Protein AF-A0A1L7XJK0-F1 (afdb_monomer)

Solvent-accessible surface area (backbone atoms only — not comparable to full-atom values): 15964 Å² total; per-residue (Å²): 82,38,33,42,37,31,24,36,32,57,78,53,50,78,75,43,79,46,74,34,79,56,50,37,69,77,65,75,44,83,60,84,67,71,53,70,65,62,56,51,51,53,52,53,52,50,40,50,75,72,65,55,87,82,74,80,93,69,49,68,55,41,71,40,54,92,62,39,28,38,33,30,76,87,72,53,70,51,75,48,90,61,45,79,43,65,65,27,86,72,29,43,71,49,67,37,87,78,42,34,45,38,87,73,45,64,74,62,83,41,76,74,45,73,30,19,37,34,67,53,71,38,63,79,81,61,90,80,49,54,86,74,48,47,100,70,42,68,35,46,35,38,39,33,51,48,96,78,29,36,38,41,37,34,41,24,75,91,50,56,27,37,39,38,38,37,38,31,69,37,94,67,85,69,79,90,71,58,65,45,80,47,59,50,65,68,55,48,65,76,41,71,76,32,20,66,70,57,42,60,58,60,73,60,54,58,82,87,71,32,47,34,35,57,41,46,30,46,70,87,59,96,47,50,47,37,68,79,30,34,36,35,43,34,35,38,44,45,60,24,52,56,73,89,71,75,41,63,70,58,52,29,49,50,47,54,52,54,48,51,59,44,54,71,69,49,92,47,80,87,43,43,40,59,38,49,54,58,66,74,106

Radius of gyration: 21.64 Å; Cα contacts (8 Å, |Δi|>4): 469; chains: 1; bounding box: 55×33×61 Å

Secondary structure (DSSP, 8-state):
--EEEEEETTT--EEEEEE-TTHHHHHTS------HHHHHHHHHHHHHHTT----TT--EEEEETTTTEEEETTS-EEE-S-EEE--TTS-HHHHSTTTS-BTTB---EE--SSEEEEEEEE-SPPTTGGGT--SSGGGEEEEEEETTEEEEEEEEGGGTEEEEEEEEE-S--SSS-SEEEE-HHHHHHHHTTS-HHHHHHHTTS-SS-EEEEE--EEPPPS-SBPTTSSEEE-THHHH---GGGS-HHHHHHHHHHHHHHHHTT-SSGGGHHHHHHHHH-

Sequence (281 aa):
MKRVVFLKYDDGTILSDQQYNDAEERLGAPLWRLHRADLHDVLLAKARELGVEITMGAKVKSFDWQAPSASLEGGEAVRADVILAADGQLPVACASRDARKIGGTTLQWKLSIQNANSSFCVRERPKGLRRFSTSRPKRVACGEVGEGCHVLLYPIRQGEYLNVVATQPANHTKGPKYVVSTDPKKFLDRYKNWDSTLVGVLERLPKDNLLEWKLCDLEPMETWLFPGRKIALLGDASHAMLPSAAQGASMGIEDCSAIAELLARAEHRDQIPQVLKAFRT

Nearest PDB structures (foldseek):
  7kpt-assembly1_A  TM=8.279E-01  e=4.276E-16  Penicillium citrinum
  7kpq-assembly1_A  TM=8.143E-01  e=4.832E-15  Penicillium citrinum
  6net-assembly2_A  TM=7.027E-01  e=5.147E-14  Talaromyces stipitatus ATCC 10500
  6net-assembly3_B  TM=6.357E-01  e=1.583E-13  Talaromyces stipitatus ATCC 10500
  6fox-assembly2_B  TM=7.418E-01  e=3.456E-10  Pseudomonas fluorescens

Foldseek 3Di:
DAWEFEAAWQARHTPDIDGDNCVCVVVVHDDDDADPVVVVVVVVVVCVVVVNDDDPPFAFQEADLVQGWTATPVRDIDGDLFAEFAPAQPGSCLVPPVSCCPVYHGWDWDLPDQKKKWKDKDQDQDPPCVVCVDPCNQDYWYWHDDDQKIWIWHAYPSRSIIIIIIMHRDPDPDDDDQKDFDQLVVVLVVSVSTHPNVSVVSNRDDHPGTMIGRFIWTDQDPAQAHPVRRYGYAQNRHTGHGCVVVCRVVRRVVLVVQLVVLVVPDPDSNCNSVSSVVSGD

InterPro domains:
  IPR002938 FAD-binding domain [PF01494] (37-268)
  IPR036188 FAD/NAD(P)-binding domain superfamily [G3DSA:3.50.50.60] (1-281)
  IPR036188 FAD/NAD(P)-binding domain superfamily [SSF51905] (10-279)
  IPR050493 FAD-dependent Monooxygenases in Biosynthesis and Metabolism [PTHR13789] (5-279)

Organism: NCBI:txid576137

pLDDT: mean 82.55, std 14.29, range [40.03, 98.25]

Structure (mmCIF, N/CA/C/O backbone):
data_AF-A0A1L7XJK0-F1
#
_entry.id   AF-A0A1L7XJK0-F1
#
loop_
_atom_site.group_PDB
_atom_site.id
_atom_site.type_symbol
_atom_site.label_atom_id
_atom_site.label_alt_id
_atom_site.label_comp_id
_atom_site.label_asym_id
_atom_site.label_entity_id
_atom_site.label_seq_id
_atom_site.pdbx_PDB_ins_code
_atom_site.Cartn_x
_atom_site.Cartn_y
_atom_site.Cartn_z
_atom_site.occupancy
_atom_site.B_iso_or_equiv
_atom_site.auth_seq_id
_atom_site.auth_comp_id
_atom_site.auth_asym_id
_atom_site.auth_atom_id
_atom_site.pdbx_PDB_model_num
ATOM 1 N N . MET A 1 1 ? -17.706 5.498 -1.500 1.00 60.06 1 MET A N 1
ATOM 2 C CA . MET A 1 1 ? -17.856 6.045 -0.130 1.00 60.06 1 MET A CA 1
ATOM 3 C C . MET A 1 1 ? -18.957 7.088 -0.174 1.00 60.06 1 MET A C 1
ATOM 5 O O . MET A 1 1 ? -18.907 7.899 -1.077 1.00 60.06 1 MET A O 1
ATOM 9 N N . LYS A 1 2 ? -19.974 7.032 0.697 1.00 73.31 2 LYS A N 1
ATOM 10 C CA . LYS A 1 2 ? -21.083 8.015 0.661 1.00 73.31 2 LYS A CA 1
ATOM 11 C C . LYS A 1 2 ? -21.147 8.905 1.898 1.00 73.31 2 LYS A C 1
ATOM 13 O O . LYS A 1 2 ? -21.813 9.929 1.861 1.00 73.31 2 LYS A O 1
ATOM 18 N N . ARG A 1 3 ? -20.459 8.534 2.982 1.00 82.88 3 ARG A N 1
ATOM 19 C CA . ARG A 1 3 ? -20.431 9.308 4.224 1.00 82.88 3 ARG A CA 1
ATOM 20 C C . ARG A 1 3 ? -19.181 8.991 5.045 1.00 82.88 3 ARG A C 1
ATOM 22 O O . ARG A 1 3 ? -18.790 7.825 5.112 1.00 82.88 3 ARG A O 1
ATOM 29 N N . VAL A 1 4 ? -18.589 9.992 5.679 1.00 84.94 4 VAL A N 1
ATOM 30 C CA . VAL A 1 4 ? -17.511 9.849 6.664 1.00 84.94 4 VAL A CA 1
ATOM 31 C C . VAL A 1 4 ? -17.918 10.617 7.912 1.00 84.94 4 VAL A C 1
ATOM 33 O O . VAL A 1 4 ? -18.246 11.796 7.823 1.00 84.94 4 VAL A O 1
ATOM 36 N N . VAL A 1 5 ? -17.921 9.947 9.060 1.00 86.12 5 VAL A N 1
ATOM 37 C CA . VAL A 1 5 ? -18.284 10.555 10.343 1.00 86.12 5 VAL A CA 1
ATOM 38 C C . VAL A 1 5 ? -17.048 10.591 11.228 1.00 86.12 5 VAL A C 1
ATOM 40 O O . VAL A 1 5 ? -16.461 9.549 11.511 1.00 86.12 5 VAL A O 1
ATOM 43 N N . PHE A 1 6 ? -16.661 11.776 11.676 1.00 88.56 6 PHE A N 1
ATOM 44 C CA . PHE A 1 6 ? -15.616 11.955 12.671 1.00 88.56 6 PHE A CA 1
ATOM 45 C C . PHE A 1 6 ? -16.248 12.066 14.048 1.00 88.56 6 PHE A C 1
ATOM 47 O O . PHE A 1 6 ? -17.211 12.809 14.245 1.00 88.56 6 PHE A O 1
ATOM 54 N N . LEU A 1 7 ? -15.712 11.305 14.989 1.00 88.38 7 LEU A N 1
ATOM 55 C CA . LEU A 1 7 ? -16.231 11.158 16.336 1.00 88.38 7 LEU A CA 1
ATOM 56 C C . LEU A 1 7 ? -15.117 11.519 17.326 1.00 88.38 7 LEU A C 1
ATOM 58 O O . LEU A 1 7 ? -13.938 11.244 17.090 1.00 88.38 7 LEU A O 1
ATOM 62 N N . LYS A 1 8 ? -15.491 12.162 18.427 1.00 89.75 8 LYS A N 1
ATOM 63 C CA . LYS A 1 8 ? -14.593 12.460 19.537 1.00 89.75 8 LYS A CA 1
ATOM 64 C C . LYS A 1 8 ? -14.268 11.162 20.271 1.00 89.75 8 LYS A C 1
ATOM 66 O O . LYS A 1 8 ? -15.152 10.343 20.475 1.00 89.75 8 LYS A O 1
ATOM 71 N N . TYR A 1 9 ? -13.009 10.965 20.636 1.00 88.44 9 TYR A N 1
ATOM 72 C CA . TYR A 1 9 ? -12.530 9.665 21.103 1.00 88.44 9 TYR A CA 1
ATOM 73 C C . TYR A 1 9 ? -13.090 9.188 22.453 1.00 88.44 9 TYR A C 1
ATOM 75 O O . TYR A 1 9 ? -13.129 7.988 22.687 1.00 88.44 9 TYR A O 1
ATOM 83 N N . ASP A 1 10 ? -13.461 10.090 23.361 1.00 89.00 10 ASP A N 1
ATOM 84 C CA . ASP A 1 10 ? -13.801 9.768 24.756 1.00 89.00 10 ASP A CA 1
ATOM 85 C C . ASP A 1 10 ? -15.291 9.454 24.954 1.00 89.00 10 ASP A C 1
ATOM 87 O O . ASP A 1 10 ? -15.646 8.524 25.674 1.00 89.00 10 ASP A O 1
ATOM 91 N N . ASP A 1 11 ? -16.168 10.206 24.292 1.00 86.38 11 ASP A N 1
ATOM 92 C CA . ASP A 1 11 ? -17.626 10.088 24.407 1.00 86.38 11 ASP A CA 1
ATOM 93 C C . ASP A 1 11 ? -18.312 9.744 23.073 1.00 86.38 11 ASP A C 1
ATOM 95 O O . ASP A 1 11 ? -19.513 9.456 23.022 1.00 86.38 11 ASP A O 1
ATOM 99 N N . GLY A 1 12 ? -17.558 9.753 21.970 1.00 82.75 12 GLY A N 1
ATOM 100 C CA . GLY A 1 12 ? -18.074 9.456 20.645 1.00 82.75 12 GLY A CA 1
ATOM 101 C C . GLY A 1 12 ? -19.052 10.504 20.102 1.00 82.75 12 GLY A C 1
ATOM 102 O O . GLY A 1 12 ? -19.872 10.199 19.229 1.00 82.75 12 GLY A O 1
ATOM 103 N N . THR A 1 13 ? -18.985 11.737 20.602 1.00 87.19 13 THR A N 1
ATOM 104 C CA . THR A 1 13 ? -19.705 12.890 20.052 1.00 87.19 13 THR A CA 1
ATOM 105 C C . THR A 1 13 ? -19.310 13.104 18.595 1.00 87.19 13 THR A C 1
ATOM 107 O O . THR A 1 13 ? -18.136 13.027 18.243 1.00 87.19 13 THR A O 1
ATOM 110 N N . ILE A 1 14 ? -20.279 13.394 17.724 1.00 87.81 14 ILE A N 1
ATOM 111 C CA . ILE A 1 14 ? -19.997 13.705 16.317 1.00 87.81 14 ILE A CA 1
ATOM 112 C C . ILE A 1 14 ? -19.276 15.052 16.240 1.00 87.81 14 ILE A C 1
ATOM 114 O O . ILE A 1 14 ? -19.844 16.086 16.574 1.00 87.81 14 ILE A O 1
ATOM 118 N N . LEU A 1 15 ? -18.032 15.024 15.765 1.00 88.75 15 LEU A N 1
ATOM 119 C CA . LEU A 1 15 ? -17.230 16.211 15.470 1.00 88.75 15 LEU A CA 1
ATOM 120 C C . LEU A 1 15 ? -17.495 16.723 14.053 1.00 88.75 15 LEU A C 1
ATOM 122 O O . LEU A 1 15 ? -17.504 17.925 13.807 1.00 88.75 15 LEU A O 1
ATOM 126 N N . SER A 1 16 ? -17.691 15.809 13.103 1.00 88.88 16 SER A N 1
ATOM 127 C CA . SER A 1 16 ? -17.978 16.145 11.709 1.00 88.88 16 SER A CA 1
ATOM 128 C C . SER A 1 16 ? -18.732 15.004 11.036 1.00 88.88 16 SER A C 1
ATOM 130 O O . SER A 1 16 ? -18.507 13.832 11.333 1.00 88.88 16 SER A O 1
ATOM 132 N N . ASP A 1 17 ? -19.624 15.344 10.115 1.00 87.94 17 ASP A N 1
ATOM 133 C CA . ASP A 1 17 ? -20.396 14.391 9.327 1.00 87.94 17 ASP A CA 1
ATOM 134 C C . ASP A 1 17 ? -20.411 14.842 7.868 1.00 87.94 17 ASP A C 1
ATOM 136 O O . ASP A 1 17 ? -21.104 15.785 7.490 1.00 87.94 17 ASP A O 1
ATOM 140 N N . GLN A 1 18 ? -19.588 14.189 7.056 1.00 86.81 18 GLN A N 1
ATOM 141 C CA . GLN A 1 18 ? -19.359 14.555 5.667 1.00 86.81 18 GLN A CA 1
ATOM 142 C C . GLN A 1 18 ? -20.055 13.561 4.753 1.00 86.81 18 GLN A C 1
ATOM 144 O O . GLN A 1 18 ? -19.875 12.352 4.895 1.00 86.81 18 GLN A O 1
ATOM 149 N N . GLN A 1 19 ? -20.815 14.059 3.781 1.00 84.00 19 GLN A N 1
ATOM 150 C CA . GLN A 1 19 ? -21.503 13.233 2.794 1.00 84.00 19 GLN A CA 1
ATOM 151 C C . GLN A 1 19 ? -20.866 13.396 1.414 1.00 84.00 19 GLN A C 1
ATOM 153 O O . GLN A 1 19 ? -20.544 14.498 0.991 1.00 84.00 19 GLN A O 1
ATOM 158 N N . TYR A 1 20 ? -20.721 12.275 0.715 1.00 82.31 20 TYR A N 1
ATOM 159 C CA . TYR A 1 20 ? -20.082 12.145 -0.598 1.00 82.31 20 TYR A CA 1
ATOM 160 C C . TYR A 1 20 ? -21.049 11.453 -1.569 1.00 82.31 20 TYR A C 1
ATOM 162 O O . TYR A 1 20 ? -20.714 10.461 -2.216 1.00 82.31 20 TYR A O 1
ATOM 170 N N . ASN A 1 21 ? -22.313 11.884 -1.561 1.00 80.44 21 ASN A N 1
ATOM 171 C CA . ASN A 1 21 ? -23.406 11.168 -2.227 1.00 80.44 21 ASN A CA 1
ATOM 172 C C . ASN A 1 21 ? -23.292 11.181 -3.758 1.00 80.44 21 ASN A C 1
ATOM 174 O O . ASN A 1 21 ? -23.699 10.204 -4.387 1.00 80.44 21 ASN A O 1
ATOM 178 N N . ASP A 1 22 ? -22.721 12.248 -4.307 1.00 84.94 22 ASP A N 1
ATOM 179 C CA . ASP A 1 22 ? -22.509 12.542 -5.727 1.00 84.94 22 ASP A CA 1
ATOM 180 C C . ASP A 1 22 ? -21.117 12.121 -6.229 1.00 84.94 22 ASP A C 1
ATOM 182 O O . ASP A 1 22 ? -20.845 12.174 -7.424 1.00 84.94 22 ASP A O 1
ATOM 186 N N . ALA A 1 23 ? -20.215 11.682 -5.343 1.00 83.81 23 ALA A N 1
ATOM 187 C CA . ALA A 1 23 ? -18.820 11.440 -5.706 1.00 83.81 23 ALA A CA 1
ATOM 188 C C . ALA A 1 23 ? -18.658 10.393 -6.820 1.00 83.81 23 ALA A C 1
ATOM 190 O O . ALA A 1 23 ? -17.852 10.588 -7.718 1.00 83.81 23 ALA A O 1
ATOM 191 N N . GLU A 1 24 ? -19.431 9.305 -6.789 1.00 86.88 24 GLU A N 1
ATOM 192 C CA . GLU A 1 24 ? -19.367 8.259 -7.826 1.00 86.88 24 GLU A CA 1
ATOM 193 C C . GLU A 1 24 ? -19.946 8.730 -9.167 1.00 86.88 24 GLU A C 1
ATOM 195 O O . GLU A 1 24 ? -19.461 8.319 -10.214 1.00 86.88 24 GLU A O 1
ATOM 200 N N . GLU A 1 25 ? -20.951 9.608 -9.140 1.00 88.75 25 GLU A N 1
ATOM 201 C CA . GLU A 1 25 ? -21.522 10.217 -10.346 1.00 88.75 25 GLU A CA 1
ATOM 202 C C . GLU A 1 25 ? -20.526 11.196 -10.970 1.00 88.75 25 GLU A C 1
ATOM 204 O O . GLU A 1 25 ? -20.197 11.079 -12.147 1.00 88.75 25 GLU A O 1
ATOM 209 N N . ARG A 1 26 ? -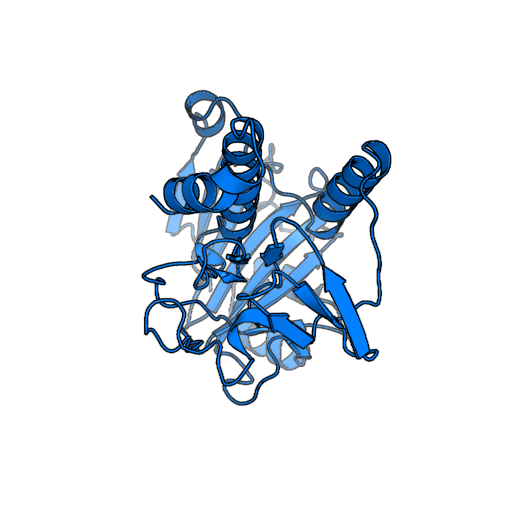19.959 12.092 -10.155 1.00 90.56 26 ARG A N 1
ATOM 210 C CA . ARG A 1 26 ? -18.952 13.067 -10.585 1.00 90.56 26 ARG A CA 1
ATOM 211 C C . ARG A 1 26 ? -17.679 12.411 -11.124 1.00 90.56 26 ARG A C 1
ATOM 213 O O . ARG A 1 26 ? -17.069 12.946 -12.041 1.00 90.56 26 ARG A O 1
ATOM 220 N N . LEU A 1 27 ? -17.266 11.285 -10.540 1.00 87.56 27 LEU A N 1
ATOM 221 C CA . LEU A 1 27 ? -16.079 10.536 -10.966 1.00 87.56 27 LEU A CA 1
ATOM 222 C C . LEU A 1 27 ? -16.375 9.522 -12.083 1.00 87.56 27 LEU A C 1
ATOM 224 O O . LEU A 1 27 ? -15.439 8.955 -12.636 1.00 87.56 27 LEU A O 1
ATOM 228 N N . GLY A 1 28 ? -17.648 9.245 -12.390 1.0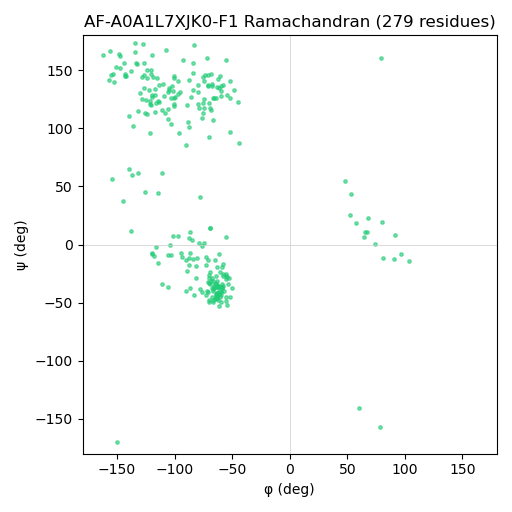0 90.88 28 GLY A N 1
ATOM 229 C CA . GLY A 1 28 ? -18.053 8.236 -13.377 1.00 90.88 28 GLY A CA 1
ATOM 230 C C . GLY A 1 28 ? -17.701 6.788 -13.004 1.00 90.88 28 GLY A C 1
ATOM 231 O O . GLY A 1 28 ? -17.813 5.894 -13.840 1.00 90.88 28 GLY A O 1
ATOM 232 N N . ALA A 1 29 ? -17.269 6.535 -11.765 1.00 88.44 29 ALA A N 1
ATOM 233 C CA . ALA A 1 29 ? -16.751 5.247 -11.316 1.00 88.44 29 ALA A CA 1
ATOM 234 C C . ALA A 1 29 ? -17.079 4.981 -9.834 1.00 88.44 29 ALA A C 1
ATOM 236 O O . ALA A 1 29 ? -17.222 5.915 -9.036 1.00 88.44 29 ALA A O 1
ATOM 237 N N . PRO A 1 30 ? -17.201 3.705 -9.423 1.00 86.44 30 PRO A N 1
ATOM 238 C CA . PRO A 1 30 ? -17.497 3.363 -8.041 1.00 86.44 30 PRO A CA 1
ATOM 239 C C . PRO A 1 30 ? -16.289 3.580 -7.121 1.00 86.44 30 PRO A C 1
ATOM 241 O O . PRO A 1 30 ? -15.148 3.295 -7.466 1.00 86.44 30 PRO A O 1
ATOM 244 N N . LEU A 1 31 ? -16.559 3.987 -5.880 1.00 83.69 31 LEU A N 1
ATOM 245 C CA . LEU A 1 31 ? -15.538 4.140 -4.845 1.00 83.69 31 LEU A CA 1
ATOM 246 C C . LEU A 1 31 ? -15.481 2.877 -3.980 1.00 83.69 31 LEU A C 1
ATOM 248 O O . LEU A 1 31 ? -16.267 2.719 -3.029 1.00 83.69 31 LEU A O 1
ATOM 252 N N . TRP A 1 32 ? -14.558 1.979 -4.316 1.00 85.44 32 TRP A N 1
ATOM 253 C CA . TRP A 1 32 ? -14.415 0.676 -3.674 1.00 85.44 32 TRP A CA 1
ATOM 254 C C . TRP A 1 32 ? -13.598 0.702 -2.381 1.00 85.44 32 TRP A C 1
ATOM 256 O O . TRP A 1 32 ? -12.663 1.471 -2.204 1.00 85.44 32 TRP A O 1
ATOM 266 N N . ARG A 1 33 ? -13.981 -0.188 -1.462 1.00 82.44 33 ARG A N 1
ATOM 267 C CA . ARG A 1 33 ? -13.206 -0.569 -0.276 1.00 82.44 33 ARG A CA 1
ATOM 268 C C . ARG A 1 33 ? -13.208 -2.083 -0.236 1.00 82.44 33 ARG A C 1
ATOM 270 O O . ARG A 1 33 ? -14.269 -2.697 -0.113 1.00 82.44 33 ARG A O 1
ATOM 277 N N . LEU A 1 34 ? -12.033 -2.659 -0.403 1.00 88.19 34 LEU A N 1
ATOM 278 C CA . LEU A 1 34 ? -11.842 -4.088 -0.574 1.00 88.19 34 LEU A CA 1
ATOM 279 C C . LEU A 1 34 ? -10.830 -4.568 0.453 1.00 88.19 34 LEU A C 1
ATOM 281 O O . LEU A 1 34 ? -10.006 -3.796 0.943 1.00 88.19 34 LEU A O 1
ATOM 285 N N . HIS A 1 35 ? -10.888 -5.855 0.770 1.00 91.25 35 HIS A N 1
ATOM 286 C CA . HIS A 1 35 ? -9.776 -6.473 1.464 1.00 91.25 35 HIS A CA 1
ATOM 287 C C . HIS A 1 35 ? -8.572 -6.513 0.510 1.00 91.25 35 HIS A C 1
ATOM 289 O O . HIS A 1 35 ? -8.727 -6.868 -0.659 1.00 91.25 35 HIS A O 1
ATOM 295 N N . ARG A 1 36 ? -7.372 -6.172 0.996 1.00 91.56 36 ARG A N 1
ATOM 296 C CA . ARG A 1 36 ? -6.159 -6.125 0.157 1.00 91.56 36 ARG A CA 1
ATOM 297 C C . ARG A 1 36 ? -5.878 -7.463 -0.532 1.00 91.56 36 ARG A C 1
ATOM 299 O O . ARG A 1 36 ? -5.495 -7.467 -1.695 1.00 91.56 36 ARG A O 1
ATOM 306 N N . ALA A 1 37 ? -6.083 -8.577 0.177 1.00 92.88 37 ALA A N 1
ATOM 307 C CA . ALA A 1 37 ? -5.902 -9.910 -0.400 1.00 92.88 37 ALA A CA 1
ATOM 308 C C . ALA A 1 37 ? -6.892 -10.171 -1.546 1.00 92.88 37 ALA A C 1
ATOM 310 O O . ALA A 1 37 ? -6.467 -10.595 -2.608 1.00 92.88 37 ALA A O 1
ATOM 311 N N . ASP A 1 38 ? -8.168 -9.800 -1.381 1.00 94.94 38 ASP A N 1
ATOM 312 C CA . ASP A 1 38 ? -9.194 -10.020 -2.408 1.00 94.94 38 ASP A CA 1
ATOM 313 C C . ASP A 1 38 ? -8.858 -9.237 -3.697 1.00 94.94 38 ASP A C 1
ATOM 315 O O . ASP A 1 38 ? -8.983 -9.769 -4.797 1.00 94.94 38 ASP A O 1
ATOM 319 N N . LEU A 1 39 ? -8.382 -7.987 -3.577 1.00 94.75 39 LEU A N 1
ATOM 320 C CA . LEU A 1 39 ? -7.922 -7.203 -4.733 1.00 94.75 39 LEU A CA 1
ATOM 321 C C . LEU A 1 39 ? -6.711 -7.858 -5.415 1.00 94.75 39 LEU A C 1
ATOM 323 O O . LEU A 1 39 ? -6.682 -7.982 -6.637 1.00 94.75 39 LEU A O 1
ATOM 327 N N . HIS A 1 40 ? -5.721 -8.281 -4.628 1.00 95.62 40 HIS A N 1
ATOM 328 C CA . HIS A 1 40 ? -4.517 -8.921 -5.151 1.00 95.62 40 HIS A CA 1
ATOM 329 C C . HIS A 1 40 ? -4.832 -10.245 -5.862 1.00 95.62 40 HIS A C 1
ATOM 331 O O . HIS A 1 40 ? -4.301 -10.496 -6.939 1.00 95.62 40 HIS A O 1
ATOM 337 N N . ASP A 1 41 ? -5.721 -11.066 -5.303 1.00 97.00 41 ASP A N 1
ATOM 338 C CA . ASP A 1 41 ? -6.124 -12.348 -5.884 1.00 97.00 41 ASP A CA 1
ATOM 339 C C . ASP A 1 41 ? -6.815 -12.161 -7.239 1.00 97.00 41 ASP A C 1
ATOM 341 O O . ASP A 1 41 ? -6.514 -12.886 -8.187 1.00 97.00 41 ASP A O 1
ATOM 345 N N . VAL A 1 42 ? -7.686 -11.153 -7.363 1.00 96.94 42 VAL A N 1
ATOM 346 C CA . VAL A 1 42 ? -8.349 -10.821 -8.634 1.00 96.94 42 VAL A CA 1
ATOM 347 C C . VAL A 1 42 ? -7.336 -10.370 -9.688 1.00 96.94 42 VAL A C 1
ATOM 349 O O . VAL A 1 42 ? -7.386 -10.844 -10.824 1.00 96.94 42 VAL A O 1
ATOM 352 N N . LEU A 1 43 ? -6.393 -9.495 -9.325 1.00 96.62 43 LEU A N 1
ATOM 353 C CA . LEU A 1 43 ? -5.344 -9.033 -10.241 1.00 96.62 43 LEU A CA 1
ATOM 354 C C . LEU A 1 43 ? -4.426 -10.184 -10.674 1.00 96.62 43 LEU A C 1
ATOM 356 O O . LEU A 1 43 ? -4.136 -10.328 -11.860 1.00 96.62 43 LEU A O 1
ATOM 360 N N . LEU A 1 44 ? -4.020 -11.039 -9.734 1.00 97.19 44 LEU A N 1
ATOM 361 C CA . LEU A 1 44 ? -3.185 -12.209 -10.000 1.00 97.19 44 LEU A CA 1
ATOM 362 C C . LEU A 1 44 ? -3.891 -13.214 -10.917 1.00 97.19 44 LEU A C 1
ATOM 364 O O . LEU A 1 44 ? -3.281 -13.738 -11.850 1.00 97.19 44 LEU A O 1
ATOM 368 N N . ALA A 1 45 ? -5.173 -13.483 -10.665 1.00 97.88 45 ALA A N 1
ATOM 369 C CA . ALA A 1 45 ? -5.977 -14.349 -11.517 1.00 97.88 45 ALA A CA 1
ATOM 370 C C . ALA A 1 45 ? -6.065 -13.788 -12.941 1.00 97.88 45 ALA A C 1
ATOM 372 O O . ALA A 1 45 ? -5.824 -14.526 -13.898 1.00 97.88 45 ALA A O 1
ATOM 373 N N . LYS A 1 46 ? -6.320 -12.480 -13.084 1.00 98.06 46 LYS A N 1
ATOM 374 C CA . LYS A 1 46 ? -6.408 -11.846 -14.402 1.00 98.06 46 LYS A CA 1
ATOM 375 C C . LYS A 1 46 ? -5.070 -11.839 -15.143 1.00 98.06 46 LYS A C 1
ATOM 377 O O . LYS A 1 46 ? -5.046 -12.108 -16.338 1.00 98.06 46 LYS A O 1
ATOM 382 N N . ALA A 1 47 ? -3.959 -11.590 -14.451 1.00 97.62 47 ALA A N 1
ATOM 383 C CA . ALA A 1 47 ? -2.625 -11.650 -15.047 1.00 97.62 47 ALA A CA 1
ATOM 384 C C . ALA A 1 47 ? -2.319 -13.047 -15.615 1.00 97.62 47 ALA A C 1
ATOM 386 O O . ALA A 1 47 ? -1.853 -13.167 -16.745 1.00 97.62 47 ALA A O 1
ATOM 387 N N . ARG A 1 48 ? -2.655 -14.111 -14.871 1.00 97.50 48 ARG A N 1
ATOM 388 C CA . ARG A 1 48 ? -2.504 -15.499 -15.339 1.00 97.50 48 ARG A CA 1
ATOM 389 C C . ARG A 1 48 ? -3.387 -15.813 -16.542 1.00 97.50 48 ARG A C 1
ATOM 391 O O . ARG A 1 48 ? -2.922 -16.451 -17.477 1.00 97.50 48 ARG A O 1
ATOM 398 N N . GLU A 1 49 ? -4.640 -15.360 -16.526 1.00 98.25 49 GLU A N 1
ATOM 399 C CA . GLU A 1 49 ? -5.570 -15.517 -17.654 1.00 98.25 49 GLU A CA 1
ATOM 400 C C . GLU A 1 49 ? -5.023 -14.870 -18.937 1.00 98.25 49 GLU A C 1
ATOM 402 O O . GLU A 1 49 ? -5.165 -15.429 -20.020 1.00 98.25 49 GLU A O 1
ATOM 407 N N . LEU A 1 50 ? -4.351 -13.722 -18.809 1.00 98.06 50 LEU A N 1
ATOM 408 C CA . LEU A 1 50 ? -3.706 -13.008 -19.914 1.00 98.06 50 LEU A CA 1
ATOM 409 C C . LEU A 1 50 ? -2.345 -13.599 -20.329 1.00 98.06 50 LEU A C 1
ATOM 411 O O . LEU A 1 50 ? -1.708 -13.065 -21.233 1.00 98.06 50 LEU A O 1
ATOM 415 N N . GLY A 1 51 ? -1.889 -14.680 -19.689 1.00 98.00 51 GLY A N 1
ATOM 416 C CA . GLY A 1 51 ? -0.631 -15.351 -20.023 1.00 98.00 51 GLY A CA 1
ATOM 417 C C . GLY A 1 51 ? 0.626 -14.681 -19.463 1.00 98.00 51 GLY A C 1
ATOM 418 O O . GLY A 1 51 ? 1.718 -14.944 -19.957 1.00 98.00 51 GLY A O 1
ATOM 419 N N . VAL A 1 52 ? 0.504 -13.824 -18.443 1.00 97.88 52 VAL A N 1
ATOM 420 C CA . VAL A 1 52 ? 1.672 -13.240 -17.767 1.00 97.88 52 VAL A CA 1
ATOM 421 C C . VAL A 1 52 ? 2.443 -14.339 -17.033 1.00 97.88 52 VAL A C 1
ATOM 423 O O . VAL A 1 52 ? 1.885 -15.049 -16.192 1.00 97.88 52 VAL A O 1
ATOM 426 N N . GLU A 1 53 ? 3.741 -14.452 -17.314 1.00 97.06 53 GLU A N 1
ATOM 427 C CA . GLU A 1 53 ? 4.644 -15.346 -16.591 1.00 97.06 53 GLU A CA 1
ATOM 428 C C . GLU A 1 53 ? 4.964 -14.777 -15.203 1.00 97.06 53 GLU A C 1
ATOM 430 O O . GLU A 1 53 ? 5.412 -13.638 -15.063 1.00 97.06 53 GLU A O 1
ATOM 435 N N . ILE A 1 54 ? 4.717 -15.568 -14.155 1.00 96.25 54 ILE A N 1
ATOM 436 C CA . ILE A 1 54 ? 4.886 -15.141 -12.761 1.00 96.25 54 ILE A CA 1
ATOM 437 C C . ILE A 1 54 ? 5.799 -16.122 -12.037 1.00 96.25 54 ILE A C 1
ATOM 439 O O . ILE A 1 54 ? 5.410 -17.257 -11.753 1.00 96.25 54 ILE A O 1
ATOM 443 N N . THR A 1 55 ? 6.981 -15.641 -11.661 1.00 94.50 55 THR A N 1
ATOM 444 C CA . THR A 1 55 ? 7.978 -16.418 -10.921 1.00 94.50 55 THR A CA 1
ATOM 445 C C . THR A 1 55 ? 8.030 -15.959 -9.468 1.00 94.50 55 THR A C 1
ATOM 447 O O . THR A 1 55 ? 8.530 -14.881 -9.149 1.00 94.50 55 THR A O 1
ATOM 450 N N . MET A 1 56 ? 7.513 -16.790 -8.562 1.00 94.19 56 MET A N 1
ATOM 451 C CA . MET A 1 56 ? 7.580 -16.551 -7.117 1.00 94.19 56 MET A CA 1
ATOM 452 C C . MET A 1 56 ? 8.916 -17.039 -6.544 1.00 94.19 56 MET A C 1
ATOM 454 O O . MET A 1 56 ? 9.561 -17.915 -7.109 1.00 94.19 56 MET A O 1
ATOM 458 N N . GLY A 1 57 ? 9.340 -16.482 -5.405 1.00 91.69 57 GLY A N 1
ATOM 459 C CA . GLY A 1 57 ? 10.622 -16.840 -4.777 1.00 91.69 57 GLY A CA 1
ATOM 460 C C . GLY A 1 57 ? 11.861 -16.271 -5.487 1.00 91.69 57 GLY A C 1
ATOM 461 O O . GLY A 1 57 ? 12.976 -16.472 -5.016 1.00 91.69 57 GLY A O 1
ATOM 462 N N . ALA A 1 58 ? 11.679 -15.515 -6.573 1.00 92.56 58 ALA A N 1
ATOM 463 C CA . ALA A 1 58 ? 12.741 -14.833 -7.305 1.00 92.56 58 ALA A CA 1
ATOM 464 C C . ALA A 1 58 ? 12.971 -13.421 -6.747 1.00 92.56 58 ALA A C 1
ATOM 466 O O . ALA A 1 58 ? 12.411 -12.436 -7.226 1.00 92.56 58 ALA A O 1
ATOM 467 N N . LYS A 1 59 ? 13.792 -13.305 -5.699 1.00 90.81 59 LYS A N 1
ATOM 468 C CA . LYS A 1 59 ? 14.126 -11.999 -5.122 1.00 90.81 59 LYS A CA 1
ATOM 469 C C . LYS A 1 59 ? 15.177 -11.284 -5.969 1.00 90.81 59 LYS A C 1
ATOM 471 O O . LYS A 1 59 ? 16.306 -11.760 -6.085 1.00 90.81 59 LYS A O 1
ATOM 476 N N . VAL A 1 60 ? 14.816 -10.126 -6.520 1.00 89.88 60 VAL A N 1
ATOM 477 C CA . VAL A 1 60 ? 15.762 -9.220 -7.184 1.00 89.88 60 VAL A CA 1
ATOM 478 C C . VAL A 1 60 ? 16.723 -8.643 -6.141 1.00 89.88 60 VAL A C 1
ATOM 480 O O . VAL A 1 60 ? 16.315 -8.287 -5.038 1.00 89.88 60 VAL A O 1
ATOM 483 N N . LYS A 1 61 ? 18.007 -8.566 -6.486 1.00 85.81 61 LYS A N 1
ATOM 484 C CA . LYS A 1 61 ? 19.109 -8.061 -5.656 1.00 85.81 61 LYS A CA 1
ATOM 485 C C . LYS A 1 61 ? 19.684 -6.742 -6.176 1.00 85.81 61 LYS A C 1
ATOM 487 O O . LYS A 1 61 ? 20.135 -5.918 -5.383 1.00 85.81 61 LYS A O 1
ATOM 492 N N . SER A 1 62 ? 19.709 -6.550 -7.490 1.00 84.81 62 SER A N 1
ATOM 493 C CA . SER A 1 62 ? 20.246 -5.345 -8.127 1.00 84.81 62 SER A CA 1
ATOM 494 C C . SER A 1 62 ? 19.756 -5.218 -9.562 1.00 84.81 62 SER A C 1
ATOM 496 O O . SER A 1 62 ? 19.328 -6.203 -10.161 1.00 84.81 62 SER A O 1
ATOM 498 N N . PHE A 1 63 ? 19.893 -4.018 -10.118 1.00 84.44 63 PHE A N 1
ATOM 499 C CA . PHE A 1 63 ? 19.644 -3.738 -11.526 1.00 84.44 63 PHE A CA 1
ATOM 500 C C . PHE A 1 63 ? 20.918 -3.237 -12.205 1.00 84.44 63 PHE A C 1
ATOM 502 O O . PHE A 1 63 ? 21.681 -2.485 -11.598 1.00 84.44 63 PHE A O 1
ATOM 509 N N . ASP A 1 64 ? 21.104 -3.613 -13.466 1.00 85.69 64 ASP A N 1
ATOM 510 C CA . ASP A 1 64 ? 22.045 -2.986 -14.392 1.00 85.69 64 ASP A CA 1
ATOM 511 C C . ASP A 1 64 ? 21.237 -2.150 -15.391 1.00 85.69 64 ASP A C 1
ATOM 513 O O . ASP A 1 64 ? 20.406 -2.672 -16.135 1.00 85.69 64 ASP A O 1
ATOM 517 N N . TRP A 1 65 ? 21.439 -0.832 -15.379 1.00 79.31 65 TRP A N 1
ATOM 518 C CA . TRP A 1 65 ? 20.743 0.100 -16.271 1.00 79.31 65 TRP A CA 1
ATOM 519 C C . TRP A 1 65 ? 21.515 0.407 -17.564 1.00 79.31 65 TRP A C 1
ATOM 521 O O . TRP A 1 65 ? 20.946 1.010 -18.473 1.00 79.31 65 TRP A O 1
ATOM 531 N N . GLN A 1 66 ? 22.787 0.004 -17.680 1.00 79.31 66 GLN A N 1
ATOM 532 C CA . GLN A 1 66 ? 23.526 0.069 -18.949 1.00 79.31 66 GLN A CA 1
ATOM 533 C C . GLN A 1 66 ? 23.074 -1.061 -19.877 1.00 79.31 66 GLN A C 1
ATOM 535 O O . GLN A 1 66 ? 22.852 -0.843 -21.070 1.00 79.31 66 GLN A O 1
ATOM 540 N N . ALA A 1 67 ? 22.872 -2.247 -19.306 1.00 83.88 67 ALA A N 1
ATOM 541 C CA . ALA A 1 67 ? 22.255 -3.391 -19.956 1.00 83.88 67 ALA A CA 1
ATOM 542 C C . ALA A 1 67 ? 21.013 -3.808 -19.149 1.00 83.88 67 ALA A C 1
ATOM 544 O O . ALA A 1 67 ? 21.183 -4.551 -18.182 1.00 83.88 67 ALA A O 1
ATOM 545 N N . PRO A 1 68 ? 19.792 -3.353 -19.523 1.00 84.38 68 PRO A N 1
ATOM 546 C CA . PRO A 1 68 ? 18.575 -3.462 -18.708 1.00 84.38 68 PRO A CA 1
ATOM 547 C C . PRO A 1 68 ? 18.340 -4.897 -18.235 1.00 84.38 68 PRO A C 1
ATOM 549 O O . PRO A 1 68 ? 17.822 -5.754 -18.957 1.00 84.38 68 PRO A O 1
ATOM 552 N N . SER A 1 69 ? 18.779 -5.164 -17.009 1.00 90.94 69 SER A N 1
ATOM 553 C CA . SER A 1 69 ? 18.711 -6.485 -16.406 1.00 90.94 69 SER A CA 1
ATOM 554 C C . SER A 1 69 ? 18.580 -6.413 -14.894 1.00 90.94 69 SER A C 1
ATOM 556 O O . SER A 1 69 ? 18.999 -5.445 -14.258 1.00 90.94 69 SER A O 1
ATOM 558 N N . ALA A 1 70 ? 17.969 -7.447 -14.326 1.00 90.38 70 ALA A N 1
ATOM 559 C CA . ALA A 1 70 ? 17.791 -7.628 -12.896 1.00 90.38 70 ALA A CA 1
ATOM 560 C C . ALA A 1 70 ? 18.563 -8.872 -12.443 1.00 90.38 70 ALA A C 1
ATOM 562 O O . ALA A 1 70 ? 18.322 -9.970 -12.943 1.00 90.38 70 ALA A O 1
ATOM 563 N N . SER A 1 71 ? 19.489 -8.716 -11.498 1.00 90.94 71 SER A N 1
ATOM 564 C CA . SER A 1 71 ? 20.174 -9.843 -10.854 1.00 90.94 71 SER A CA 1
ATOM 565 C C . SER A 1 71 ? 19.322 -10.376 -9.711 1.00 90.94 71 SER A C 1
ATOM 567 O O . SER A 1 71 ? 18.870 -9.596 -8.873 1.00 90.94 71 SER A O 1
ATOM 569 N N . LEU A 1 72 ? 19.143 -11.689 -9.629 1.00 91.69 72 LEU A N 1
ATOM 570 C CA . LEU A 1 72 ? 18.422 -12.365 -8.551 1.00 91.69 72 LEU A CA 1
ATOM 571 C C . LEU A 1 72 ? 19.385 -12.805 -7.435 1.00 91.69 72 LEU A C 1
ATOM 573 O O . LEU A 1 72 ? 20.584 -12.976 -7.660 1.00 91.69 72 LEU A O 1
ATOM 577 N N . GLU A 1 73 ? 18.881 -13.032 -6.218 1.00 88.38 73 GLU A N 1
ATOM 578 C CA . GLU A 1 73 ? 19.701 -13.543 -5.101 1.00 88.38 73 GLU A CA 1
ATOM 579 C C . GLU A 1 73 ? 20.332 -14.919 -5.387 1.00 88.38 73 GLU A C 1
ATOM 581 O O . GLU A 1 73 ? 21.390 -15.221 -4.840 1.00 88.38 73 GLU A O 1
ATOM 586 N N . GLY A 1 74 ? 19.748 -15.711 -6.293 1.00 84.75 74 GLY A N 1
ATOM 587 C CA . GLY A 1 74 ? 20.305 -16.982 -6.774 1.00 84.75 74 GLY A CA 1
ATOM 588 C C . GLY A 1 74 ? 21.456 -16.855 -7.784 1.00 84.75 74 GLY A C 1
ATOM 589 O O . GLY A 1 74 ? 21.989 -17.872 -8.213 1.00 84.75 74 GLY A O 1
ATOM 590 N N . GLY A 1 75 ? 21.846 -15.634 -8.174 1.00 83.19 75 GLY A N 1
ATOM 591 C CA . GLY A 1 75 ? 22.953 -15.366 -9.104 1.00 83.19 75 GLY A CA 1
ATOM 592 C C . GLY A 1 75 ? 22.564 -15.302 -10.586 1.00 83.19 75 GLY A C 1
ATOM 593 O O . GLY A 1 75 ? 23.351 -14.816 -11.395 1.00 83.19 75 GLY A O 1
ATOM 594 N N . GLU A 1 76 ? 21.354 -15.729 -10.945 1.00 88.44 76 GLU A N 1
ATOM 595 C CA . GLU A 1 76 ? 20.796 -15.562 -12.290 1.00 88.44 76 GLU A CA 1
ATOM 596 C C . GLU A 1 76 ? 20.496 -14.083 -12.592 1.00 88.44 76 GLU A C 1
ATOM 598 O O . GLU A 1 76 ? 20.118 -13.319 -11.699 1.00 88.44 76 GLU A O 1
ATOM 603 N N . ALA A 1 77 ? 20.652 -13.674 -13.853 1.00 89.50 77 ALA A N 1
ATOM 604 C CA . ALA A 1 77 ? 20.285 -12.343 -14.323 1.00 89.50 77 ALA A CA 1
ATOM 605 C C . ALA A 1 77 ? 19.221 -12.435 -15.420 1.00 89.50 77 ALA A C 1
ATOM 607 O O . ALA A 1 77 ? 19.406 -13.130 -16.417 1.00 89.50 77 ALA A O 1
ATOM 608 N N . VAL A 1 78 ? 18.138 -11.678 -15.257 1.00 93.25 78 VAL A N 1
ATOM 609 C CA . VAL A 1 78 ? 17.035 -11.602 -16.220 1.00 93.25 78 VAL A CA 1
ATOM 610 C C . VAL A 1 78 ? 17.186 -10.328 -17.040 1.00 93.25 78 VAL A C 1
ATOM 612 O O . VAL A 1 78 ? 17.298 -9.242 -16.472 1.00 93.25 78 VAL A O 1
ATOM 615 N N . ARG A 1 79 ? 17.202 -10.447 -18.370 1.00 93.75 79 ARG A N 1
ATOM 616 C CA . ARG A 1 79 ? 17.285 -9.310 -19.303 1.00 93.75 79 ARG A CA 1
ATOM 617 C C . ARG A 1 79 ? 15.909 -8.972 -19.862 1.00 93.75 79 ARG A C 1
ATOM 619 O O . ARG A 1 79 ? 15.134 -9.876 -20.154 1.00 93.75 79 ARG A O 1
ATOM 626 N N . ALA A 1 80 ? 15.644 -7.685 -20.059 1.00 93.62 80 ALA A N 1
ATOM 627 C CA . ALA A 1 80 ? 14.405 -7.199 -20.659 1.00 93.62 80 ALA A CA 1
ATOM 628 C C . ALA A 1 80 ? 14.653 -5.924 -21.476 1.00 93.62 80 ALA A C 1
ATOM 630 O O . ALA A 1 80 ? 15.661 -5.248 -21.292 1.00 93.62 80 ALA A O 1
ATOM 631 N N . ASP A 1 81 ? 13.728 -5.564 -22.366 1.00 93.75 81 ASP A N 1
ATOM 632 C CA . ASP A 1 81 ? 13.801 -4.284 -23.085 1.00 93.75 81 ASP A CA 1
ATOM 633 C C . ASP A 1 81 ? 13.527 -3.088 -22.157 1.00 93.75 81 ASP A C 1
ATOM 635 O O . ASP A 1 81 ? 14.112 -2.013 -22.315 1.00 93.75 81 ASP A O 1
ATOM 639 N N . VAL A 1 82 ? 12.653 -3.305 -21.171 1.00 93.62 82 VAL A N 1
ATOM 640 C CA . VAL A 1 82 ? 12.257 -2.355 -20.132 1.00 93.62 82 VAL A CA 1
ATOM 641 C C . VAL A 1 82 ? 12.053 -3.091 -18.808 1.00 93.62 82 VAL A C 1
ATOM 643 O O . VAL A 1 82 ? 11.580 -4.226 -18.793 1.00 93.62 82 VAL A O 1
ATOM 646 N N . ILE A 1 83 ? 12.399 -2.447 -17.695 1.00 93.81 83 ILE A N 1
ATOM 647 C CA . ILE A 1 83 ? 12.158 -2.953 -16.340 1.00 93.81 83 ILE A CA 1
ATOM 648 C C . ILE A 1 83 ? 11.294 -1.946 -15.578 1.00 93.81 83 ILE A C 1
ATOM 650 O O . ILE A 1 83 ? 11.664 -0.783 -15.421 1.00 93.81 83 ILE A O 1
ATOM 654 N N . LEU A 1 84 ? 10.152 -2.412 -15.080 1.00 94.12 84 LEU A N 1
ATOM 655 C CA . LEU A 1 84 ? 9.258 -1.647 -14.213 1.00 94.12 84 LEU A CA 1
ATOM 656 C C . LEU A 1 84 ? 9.450 -2.145 -12.776 1.00 94.12 84 LEU A C 1
ATOM 658 O O . LEU A 1 84 ? 9.011 -3.238 -12.421 1.00 94.12 84 LEU A O 1
ATOM 662 N N . ALA A 1 85 ? 10.163 -1.374 -11.961 1.00 91.69 85 ALA A N 1
ATOM 663 C CA . ALA A 1 85 ? 10.456 -1.713 -10.576 1.00 91.69 85 ALA A CA 1
ATOM 664 C C . ALA A 1 85 ? 9.322 -1.224 -9.660 1.00 91.69 85 ALA A C 1
ATOM 666 O O . ALA A 1 85 ? 9.228 -0.044 -9.330 1.00 91.69 85 ALA A O 1
ATOM 667 N N . ALA A 1 86 ? 8.454 -2.160 -9.270 1.00 92.81 86 ALA A N 1
ATOM 668 C CA . ALA A 1 86 ? 7.320 -1.953 -8.365 1.00 92.81 86 ALA A CA 1
ATOM 669 C C . ALA A 1 86 ? 7.512 -2.726 -7.041 1.00 92.81 86 ALA A C 1
ATOM 671 O O . ALA A 1 86 ? 6.614 -3.413 -6.555 1.00 92.81 86 ALA A O 1
ATOM 672 N N . ASP A 1 87 ? 8.717 -2.667 -6.471 1.00 86.50 87 ASP A N 1
ATOM 673 C CA . ASP A 1 87 ? 9.172 -3.447 -5.309 1.00 86.50 87 ASP A CA 1
ATOM 674 C C . ASP A 1 87 ? 8.840 -2.813 -3.941 1.00 86.50 87 ASP A C 1
ATOM 676 O O . ASP A 1 87 ? 9.250 -3.310 -2.888 1.00 86.50 87 ASP A O 1
ATOM 680 N N . GLY A 1 88 ? 8.010 -1.769 -3.941 1.00 83.75 88 GLY A N 1
ATOM 681 C CA . GLY A 1 88 ? 7.402 -1.192 -2.744 1.00 83.75 88 GLY A CA 1
ATOM 682 C C . GLY A 1 88 ? 8.332 -0.283 -1.938 1.00 83.75 88 GLY A C 1
ATOM 683 O O . GLY A 1 88 ? 9.294 0.265 -2.460 1.00 83.75 88 GLY A O 1
ATOM 684 N N . GLN A 1 89 ? 8.037 -0.120 -0.643 1.00 67.19 89 GLN A N 1
ATOM 685 C CA . GLN A 1 89 ? 8.641 0.904 0.230 1.00 67.19 89 GLN A CA 1
ATOM 686 C C . GLN A 1 89 ? 10.094 0.641 0.672 1.00 67.19 89 GLN A C 1
ATOM 688 O O . GLN A 1 89 ? 10.655 1.380 1.472 1.00 67.19 89 GLN A O 1
ATOM 693 N N . LEU A 1 90 ? 10.716 -0.449 0.227 1.00 64.25 90 LEU A N 1
ATOM 694 C CA . LEU A 1 90 ? 12.132 -0.733 0.486 1.00 64.25 90 LEU A CA 1
ATOM 695 C C . LEU A 1 90 ? 12.778 -1.249 -0.801 1.00 64.25 90 LEU A C 1
ATOM 697 O O . LEU A 1 90 ? 13.251 -2.388 -0.842 1.00 64.25 90 LEU A O 1
ATOM 701 N N . PRO A 1 91 ? 12.756 -0.437 -1.866 1.00 58.97 91 PRO A N 1
ATOM 702 C CA . PRO A 1 91 ? 13.088 -0.887 -3.191 1.00 58.97 91 PRO A CA 1
ATOM 703 C C . PRO A 1 91 ? 14.560 -1.281 -3.234 1.00 58.97 91 PRO A C 1
ATOM 705 O O . PRO A 1 91 ? 15.468 -0.514 -2.893 1.00 58.97 91 PRO A O 1
ATOM 708 N N . VAL A 1 92 ? 14.791 -2.504 -3.689 1.00 58.16 92 VAL A N 1
ATOM 709 C CA . VAL A 1 92 ? 16.097 -3.038 -4.065 1.00 58.16 92 VAL A CA 1
ATOM 710 C C . VAL A 1 92 ? 16.755 -2.104 -5.076 1.00 58.16 92 VAL A C 1
ATOM 712 O O . VAL A 1 92 ? 17.966 -1.874 -5.025 1.00 58.16 92 VAL A O 1
ATOM 715 N N . ALA A 1 93 ? 15.928 -1.493 -5.927 1.00 52.72 93 ALA A N 1
ATOM 716 C CA . ALA A 1 93 ? 16.310 -0.472 -6.886 1.00 52.72 93 ALA A CA 1
ATOM 717 C C . ALA A 1 93 ? 17.034 0.722 -6.246 1.00 52.72 93 ALA A C 1
ATOM 719 O O . ALA A 1 93 ? 17.884 1.316 -6.893 1.00 52.72 93 ALA A O 1
ATOM 720 N N . CYS A 1 94 ? 16.772 1.027 -4.973 1.00 49.34 94 CYS A N 1
ATOM 721 C CA . CYS A 1 94 ? 17.390 2.134 -4.235 1.00 49.34 94 CYS A CA 1
ATOM 722 C C . CYS A 1 94 ? 18.444 1.656 -3.217 1.00 49.34 94 CYS A C 1
ATOM 724 O O . CYS A 1 94 ? 19.155 2.471 -2.623 1.00 49.34 94 CYS A O 1
ATOM 726 N N . ALA A 1 95 ? 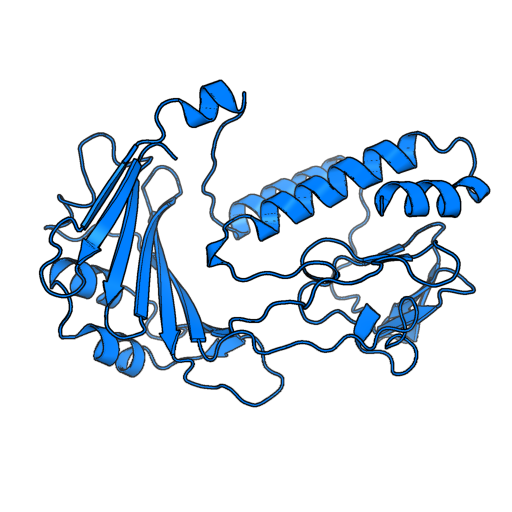18.544 0.339 -2.992 1.00 47.47 95 ALA A N 1
ATOM 727 C CA . ALA A 1 95 ? 19.416 -0.275 -1.993 1.00 47.47 95 ALA A CA 1
ATOM 728 C C . ALA A 1 95 ? 20.837 -0.575 -2.505 1.00 47.47 95 ALA A C 1
ATOM 730 O O . ALA A 1 95 ? 21.750 -0.753 -1.691 1.00 47.47 95 ALA A O 1
ATOM 731 N N . SER A 1 96 ? 21.069 -0.612 -3.824 1.00 45.31 96 SER A N 1
ATOM 732 C CA . SER A 1 96 ? 22.432 -0.736 -4.348 1.00 45.31 96 SER A CA 1
ATOM 733 C C . SER A 1 96 ? 23.207 0.572 -4.114 1.00 45.31 96 SER A C 1
ATOM 735 O O . SER A 1 96 ? 22.687 1.677 -4.273 1.00 45.31 96 SER A O 1
ATOM 737 N N . ARG A 1 97 ? 24.469 0.462 -3.676 1.00 40.03 97 ARG A N 1
ATOM 738 C CA . ARG A 1 97 ? 25.339 1.611 -3.350 1.00 40.03 97 ARG A CA 1
ATOM 739 C C . ARG A 1 97 ? 25.487 2.606 -4.514 1.00 40.03 97 ARG A C 1
ATOM 741 O O . ARG A 1 97 ? 25.669 3.790 -4.243 1.00 40.03 97 ARG A O 1
ATOM 748 N N . ASP A 1 98 ? 25.337 2.135 -5.752 1.00 42.94 98 ASP A N 1
ATOM 749 C CA . ASP A 1 98 ? 25.408 2.941 -6.976 1.00 42.94 98 ASP A CA 1
ATOM 750 C C . ASP A 1 98 ? 24.052 3.540 -7.400 1.00 42.94 98 ASP A C 1
ATOM 752 O O . ASP A 1 98 ? 24.024 4.581 -8.054 1.00 42.94 98 ASP A O 1
ATOM 756 N N . ALA A 1 99 ? 22.919 2.965 -6.973 1.00 45.44 99 ALA A N 1
ATOM 757 C CA . ALA A 1 99 ? 21.576 3.465 -7.295 1.00 45.44 99 ALA A CA 1
ATOM 758 C C . ALA A 1 99 ? 21.062 4.572 -6.358 1.00 45.44 99 ALA A C 1
ATOM 760 O O . ALA A 1 99 ?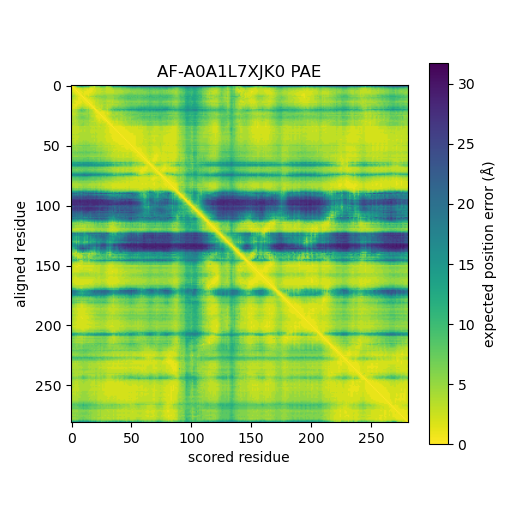 19.970 5.104 -6.542 1.00 45.44 99 ALA A O 1
ATOM 761 N N . ARG A 1 100 ? 21.891 5.031 -5.414 1.00 46.22 100 ARG A N 1
ATOM 762 C CA . ARG A 1 100 ? 21.663 6.274 -4.654 1.00 46.22 100 ARG A CA 1
ATOM 763 C C . ARG A 1 100 ? 21.807 7.544 -5.506 1.00 46.22 100 ARG A C 1
ATOM 765 O O . ARG A 1 100 ? 21.991 8.621 -4.957 1.00 46.22 100 ARG A O 1
ATOM 772 N N . LYS A 1 101 ? 21.829 7.448 -6.833 1.00 48.38 101 LYS A N 1
ATOM 773 C CA . LYS A 1 101 ? 21.889 8.603 -7.733 1.00 48.38 101 LYS A CA 1
ATOM 774 C C . LYS A 1 101 ? 20.973 8.374 -8.923 1.00 48.38 101 LYS A C 1
ATOM 776 O O . LYS A 1 101 ? 21.419 8.310 -10.064 1.00 48.38 101 LYS A O 1
ATOM 781 N N . ILE A 1 102 ? 19.674 8.298 -8.666 1.00 52.53 102 ILE A N 1
ATOM 782 C CA . ILE A 1 102 ? 18.696 8.537 -9.724 1.00 52.53 102 ILE A CA 1
ATOM 783 C C . ILE A 1 102 ? 18.650 10.056 -9.928 1.00 52.53 102 ILE A C 1
ATOM 785 O O . ILE A 1 102 ? 18.266 10.794 -9.029 1.00 52.53 102 ILE A O 1
ATOM 789 N N . GLY A 1 103 ? 19.175 10.542 -11.058 1.00 47.88 103 GLY A N 1
ATOM 790 C CA . GLY A 1 103 ? 19.251 11.985 -11.341 1.00 47.88 103 GLY A CA 1
ATOM 791 C C . GLY A 1 103 ? 20.205 12.795 -10.447 1.00 47.88 103 GLY A C 1
ATOM 792 O O . GLY A 1 103 ? 20.188 14.014 -10.513 1.00 47.88 103 GLY A O 1
ATOM 793 N N . GLY A 1 104 ? 21.055 12.149 -9.638 1.00 45.16 104 GLY A N 1
ATOM 794 C CA . GLY A 1 104 ? 21.935 12.823 -8.668 1.00 45.16 104 GLY A CA 1
ATOM 795 C C . GLY A 1 104 ? 21.390 12.870 -7.235 1.00 45.16 104 GLY A C 1
ATOM 796 O O . GLY A 1 104 ? 22.146 13.190 -6.318 1.00 45.16 104 GLY A O 1
ATOM 797 N N . THR A 1 105 ? 20.137 12.463 -7.014 1.00 44.31 105 THR A N 1
ATOM 798 C CA . THR A 1 105 ? 19.498 12.433 -5.692 1.00 44.31 105 THR A CA 1
ATOM 799 C C . THR A 1 105 ? 19.809 11.134 -4.950 1.00 44.31 105 THR A C 1
ATOM 801 O O . THR A 1 105 ? 19.570 10.037 -5.461 1.00 44.31 105 THR A O 1
ATOM 804 N N . THR A 1 106 ? 20.314 11.256 -3.716 1.00 53.62 106 THR A N 1
ATOM 805 C CA . THR A 1 106 ? 20.401 10.134 -2.770 1.00 53.62 106 THR A CA 1
ATOM 806 C C . THR A 1 106 ? 19.031 9.829 -2.206 1.00 53.62 106 THR A C 1
ATOM 808 O O . THR A 1 106 ? 18.477 10.622 -1.455 1.00 53.62 106 THR A O 1
ATOM 811 N N . LEU A 1 107 ? 18.515 8.653 -2.554 1.00 53.78 107 LEU A N 1
ATOM 812 C CA . LEU A 1 107 ? 17.242 8.146 -2.062 1.00 53.78 107 LEU A CA 1
ATOM 813 C C . LEU A 1 107 ? 17.381 7.870 -0.567 1.00 53.78 107 LEU A C 1
ATOM 815 O O . LEU A 1 107 ? 18.094 6.953 -0.152 1.00 53.78 107 LEU A O 1
ATOM 819 N N . GLN A 1 108 ? 16.755 8.721 0.243 1.00 52.97 108 GLN A N 1
ATOM 820 C CA . GLN A 1 108 ? 16.689 8.557 1.687 1.00 52.97 108 GLN A CA 1
ATOM 821 C C . GLN A 1 108 ? 15.235 8.386 2.100 1.00 52.97 108 GLN A C 1
ATOM 823 O O . GLN A 1 108 ? 14.430 9.303 1.986 1.00 52.97 108 GLN A O 1
ATOM 828 N N . TRP A 1 109 ? 14.926 7.197 2.607 1.00 57.47 109 TRP A N 1
ATOM 829 C CA . TRP A 1 109 ? 13.683 6.939 3.316 1.00 57.47 109 TRP A CA 1
ATOM 830 C C . TRP A 1 109 ? 13.660 7.770 4.586 1.00 57.47 109 TRP A C 1
ATOM 832 O O . TRP A 1 109 ? 14.580 7.675 5.408 1.00 57.47 109 TRP A O 1
ATOM 842 N N . LYS A 1 110 ? 12.604 8.555 4.765 1.00 57.53 110 LYS A N 1
ATOM 843 C CA . LYS A 1 110 ? 12.394 9.299 5.996 1.00 57.53 110 LYS A CA 1
ATOM 844 C C . LYS A 1 110 ? 11.305 8.610 6.796 1.00 57.53 110 LYS A C 1
ATOM 846 O O . LYS A 1 110 ? 10.248 8.255 6.286 1.00 57.53 110 LYS A O 1
ATOM 851 N N . LEU A 1 111 ? 11.571 8.427 8.085 1.00 56.72 111 LEU A N 1
ATOM 852 C CA . LEU A 1 111 ? 10.495 8.198 9.036 1.00 56.72 111 LEU A CA 1
ATOM 853 C C . LEU A 1 111 ? 9.750 9.530 9.165 1.00 56.72 111 LEU A C 1
ATOM 855 O O . LEU A 1 111 ? 10.166 10.411 9.916 1.00 56.72 111 LEU A O 1
ATOM 859 N N . SER A 1 112 ? 8.715 9.700 8.356 1.00 55.56 112 SER A N 1
ATOM 860 C CA . SER A 1 112 ? 7.969 10.953 8.189 1.00 55.56 112 SER A CA 1
ATOM 861 C C . SER A 1 112 ? 7.267 11.342 9.475 1.00 55.56 112 SER A C 1
ATOM 863 O O . SER A 1 112 ? 7.210 12.516 9.833 1.00 55.56 112 SER A O 1
ATOM 865 N N . ILE A 1 113 ? 6.780 10.334 10.204 1.00 58.75 113 ILE A N 1
ATOM 866 C CA . ILE A 1 113 ? 6.134 10.480 11.503 1.00 58.75 113 ILE A CA 1
ATOM 867 C C . ILE A 1 113 ? 6.519 9.315 12.416 1.00 58.75 113 ILE A C 1
ATOM 869 O O . ILE A 1 113 ? 6.652 8.173 11.983 1.00 58.75 113 ILE A O 1
ATOM 873 N N . GLN A 1 114 ? 6.666 9.583 13.715 1.00 74.94 114 GLN A N 1
ATOM 874 C CA . GLN A 1 114 ? 6.963 8.557 14.726 1.00 74.94 114 GLN A CA 1
ATOM 875 C C . GLN A 1 114 ? 5.712 7.748 15.115 1.00 74.94 114 GLN A C 1
ATOM 877 O O . GLN A 1 114 ? 5.503 7.429 16.285 1.00 74.94 114 GLN A O 1
ATOM 882 N N . ASN A 1 115 ? 4.882 7.411 14.126 1.00 80.38 115 ASN A N 1
ATOM 883 C CA . ASN A 1 115 ? 3.628 6.687 14.285 1.00 80.38 115 ASN A CA 1
ATOM 884 C C . ASN A 1 115 ? 3.650 5.375 13.498 1.00 80.38 115 ASN A C 1
ATOM 886 O O . ASN A 1 115 ? 4.477 5.156 12.611 1.00 80.38 115 ASN A O 1
ATOM 890 N N . ALA A 1 116 ? 2.724 4.492 13.843 1.00 79.69 116 ALA A N 1
ATOM 891 C CA . ALA A 1 116 ? 2.525 3.217 13.192 1.00 79.69 116 ALA A CA 1
ATOM 892 C C . ALA A 1 116 ? 1.038 2.852 13.139 1.00 79.69 116 ALA A C 1
ATOM 894 O O . ALA A 1 116 ? 0.250 3.298 13.976 1.00 79.69 116 ALA A O 1
ATOM 895 N N . ASN A 1 117 ? 0.678 2.009 12.174 1.00 83.44 117 ASN A N 1
ATOM 896 C CA . ASN A 1 117 ? -0.667 1.475 12.014 1.00 83.44 117 ASN A CA 1
ATOM 897 C C . ASN A 1 117 ? -0.740 0.048 12.528 1.00 83.44 117 ASN A C 1
ATOM 899 O O . ASN A 1 117 ? 0.104 -0.764 12.182 1.00 83.44 117 ASN A O 1
ATOM 903 N N . SER A 1 118 ? -1.795 -0.290 13.258 1.00 85.00 118 SER A N 1
ATOM 904 C CA . SER A 1 118 ? -2.257 -1.669 13.422 1.00 85.00 118 SER A CA 1
ATOM 905 C C . SER A 1 118 ? -3.562 -1.836 12.652 1.00 85.00 118 SER A C 1
ATOM 907 O O . SER A 1 118 ? -4.476 -1.029 12.811 1.00 85.00 118 SER A O 1
ATOM 909 N N . SER A 1 119 ? -3.648 -2.847 11.786 1.00 88.50 119 SER A N 1
ATOM 910 C CA . SER A 1 119 ? -4.836 -3.093 10.957 1.00 88.50 119 SER A CA 1
ATOM 911 C C . SER A 1 119 ? -5.339 -4.521 11.112 1.00 88.50 119 SER A C 1
ATOM 913 O O . SER A 1 119 ? -4.549 -5.463 11.076 1.00 88.50 119 SER A O 1
ATOM 915 N N . PHE A 1 120 ? -6.650 -4.687 11.275 1.00 89.38 120 PHE A N 1
ATOM 916 C CA . PHE A 1 120 ? -7.295 -5.995 11.400 1.00 89.38 120 PHE A CA 1
ATOM 917 C C . PHE A 1 120 ? -8.771 -5.937 10.993 1.00 89.38 120 PHE A C 1
ATOM 919 O O . PHE A 1 120 ? -9.362 -4.866 10.852 1.00 89.38 120 PHE A O 1
ATOM 926 N N . CYS A 1 121 ? -9.371 -7.110 10.796 1.00 88.19 121 CYS A N 1
ATOM 927 C CA . CYS A 1 121 ? -10.779 -7.251 10.441 1.00 88.19 121 CYS A CA 1
ATOM 928 C C . CYS A 1 121 ? -11.562 -7.921 11.569 1.00 88.19 121 CYS A C 1
ATOM 930 O O . CYS A 1 121 ? -11.129 -8.930 12.119 1.00 88.19 121 CYS A O 1
ATOM 932 N N . VAL A 1 122 ? -12.751 -7.398 11.862 1.00 85.44 122 VAL A N 1
ATOM 933 C CA . VAL A 1 122 ? -13.667 -7.937 12.872 1.00 85.44 122 VAL A CA 1
ATOM 934 C C . VAL A 1 122 ? -14.930 -8.446 12.186 1.00 85.44 122 VAL A C 1
ATOM 936 O O . VAL A 1 122 ? -15.590 -7.691 11.474 1.00 85.44 122 VAL A O 1
ATOM 939 N N . ARG A 1 123 ? -15.267 -9.724 12.390 1.00 79.06 123 ARG A N 1
ATOM 940 C CA . ARG A 1 123 ? -16.456 -10.360 11.794 1.00 79.06 123 ARG A CA 1
ATOM 941 C C . ARG A 1 123 ? -17.734 -10.088 12.587 1.00 79.06 123 ARG A C 1
ATOM 943 O O . ARG A 1 123 ? -18.789 -9.821 12.024 1.00 79.06 123 ARG A O 1
ATOM 950 N N . GLU A 1 124 ? -17.657 -10.184 13.911 1.00 63.38 124 GLU A N 1
ATOM 951 C CA . GLU A 1 124 ? -18.841 -10.121 14.764 1.00 63.38 124 GLU A CA 1
ATOM 952 C C . GLU A 1 124 ? -19.151 -8.677 15.170 1.00 63.38 124 GLU A C 1
ATOM 954 O O . GLU A 1 124 ? -18.339 -8.010 15.814 1.00 63.38 124 GLU A O 1
ATOM 959 N N . ARG A 1 125 ? -20.341 -8.186 14.799 1.00 60.78 125 ARG A N 1
ATOM 960 C CA . ARG A 1 125 ? -20.804 -6.843 15.170 1.00 60.78 125 ARG A CA 1
ATOM 961 C C . ARG A 1 125 ? -21.219 -6.835 16.649 1.00 60.78 125 ARG A C 1
ATOM 963 O O . ARG A 1 125 ? -22.189 -7.514 16.987 1.00 60.78 125 ARG A O 1
ATOM 970 N N . PRO A 1 126 ? -20.565 -6.060 17.534 1.00 55.25 126 PRO A N 1
ATOM 971 C CA . PRO A 1 126 ? -21.004 -5.941 18.919 1.00 55.25 126 PRO A CA 1
ATOM 972 C C . PRO A 1 126 ? -22.431 -5.375 18.998 1.00 55.25 126 PRO A C 1
ATOM 974 O O . PRO A 1 126 ? -22.816 -4.494 18.220 1.00 55.25 126 PRO A O 1
ATOM 977 N N . LYS A 1 127 ? -23.220 -5.829 19.979 1.00 51.47 127 LYS A N 1
ATOM 978 C CA . LYS A 1 127 ? -24.459 -5.135 20.368 1.00 51.47 127 LYS A CA 1
ATOM 979 C C . LYS A 1 127 ? -24.085 -3.712 20.817 1.00 51.47 127 LYS A C 1
ATOM 981 O O . LYS A 1 127 ? -23.138 -3.553 21.571 1.00 51.47 127 LYS A O 1
ATOM 986 N N . GLY A 1 128 ? -24.788 -2.686 20.330 1.00 53.88 128 GLY A N 1
ATOM 987 C CA . GLY A 1 128 ? -24.472 -1.273 20.626 1.00 53.88 128 GLY A CA 1
ATOM 988 C C . GLY A 1 128 ? -23.770 -0.522 19.491 1.00 53.88 128 GLY A C 1
ATOM 989 O O . GLY A 1 128 ? -23.852 0.701 19.429 1.00 53.88 128 GLY A O 1
ATOM 990 N N . LEU A 1 129 ? -23.254 -1.227 18.476 1.00 58.28 129 LEU A N 1
ATOM 991 C CA . LEU A 1 129 ? -22.645 -0.619 17.285 1.00 58.28 129 LEU A CA 1
ATOM 992 C C . LEU A 1 129 ? -23.651 0.110 16.360 1.00 58.28 129 LEU A C 1
ATOM 994 O O . LEU A 1 129 ? -23.330 0.424 15.215 1.00 58.28 129 LEU A O 1
ATOM 998 N N . ARG A 1 130 ? -24.881 0.391 16.826 1.00 53.97 130 ARG A N 1
ATOM 999 C CA . ARG A 1 130 ? -25.946 1.082 16.072 1.00 53.97 130 ARG A CA 1
ATOM 1000 C C . ARG A 1 130 ? -25.490 2.445 15.535 1.00 53.97 130 ARG A C 1
ATOM 1002 O O . ARG A 1 130 ? -25.933 2.814 14.453 1.00 53.97 130 ARG A O 1
ATOM 1009 N N . ARG A 1 131 ? -24.554 3.136 16.207 1.00 58.00 131 ARG A N 1
ATOM 1010 C CA . ARG A 1 131 ? -23.945 4.386 15.702 1.00 58.00 131 ARG A CA 1
ATOM 1011 C C . ARG A 1 131 ? -23.138 4.181 14.412 1.00 58.00 131 ARG A C 1
ATOM 1013 O O . ARG A 1 131 ? -23.208 5.008 13.511 1.00 58.00 131 ARG A O 1
ATOM 1020 N N . PHE A 1 132 ? -22.454 3.046 14.278 1.00 55.62 132 PHE A N 1
ATOM 1021 C CA . PHE A 1 132 ? -21.722 2.650 13.064 1.00 55.62 132 PHE A CA 1
ATOM 1022 C C . PHE A 1 132 ? -22.600 1.849 12.083 1.00 55.62 132 PHE A C 1
ATOM 1024 O O . PHE A 1 132 ? -22.262 1.665 10.915 1.00 55.62 132 PHE A O 1
ATOM 1031 N N . SER A 1 133 ? -23.760 1.388 12.555 1.00 47.41 133 SER A N 1
ATOM 1032 C CA . SER A 1 133 ? -24.775 0.646 11.815 1.00 47.41 133 SER A CA 1
ATOM 1033 C C . SER A 1 133 ? -26.036 1.496 11.625 1.00 47.41 133 SER A C 1
ATOM 1035 O O . SER A 1 133 ? -27.122 1.124 12.071 1.00 47.41 133 SER A O 1
ATOM 1037 N N . THR A 1 134 ? -25.922 2.627 10.929 1.00 44.09 134 THR A N 1
ATOM 1038 C CA . THR A 1 134 ? -27.120 3.265 10.360 1.00 44.09 134 THR A CA 1
ATOM 1039 C C . THR A 1 134 ? -27.623 2.402 9.206 1.00 44.09 134 THR A C 1
ATOM 1041 O O . THR A 1 134 ? -26.833 1.764 8.518 1.00 44.09 134 THR A O 1
ATOM 1044 N N . SER A 1 135 ? -28.937 2.336 9.013 1.00 41.12 135 SER A N 1
ATOM 1045 C CA . SER A 1 135 ? -29.714 1.404 8.170 1.00 41.12 135 SER A CA 1
ATOM 1046 C C . SER A 1 135 ? -29.342 1.305 6.673 1.00 41.12 135 SER A C 1
ATOM 1048 O O . SER A 1 135 ? -29.982 0.569 5.925 1.00 41.12 135 SER A O 1
ATOM 1050 N N . ARG A 1 136 ? -28.258 1.954 6.228 1.00 50.03 136 ARG A N 1
ATOM 1051 C CA . ARG A 1 136 ? -27.533 1.684 4.972 1.00 50.03 136 ARG A CA 1
ATOM 1052 C C . ARG A 1 136 ? -26.013 1.597 5.230 1.00 50.03 136 ARG A C 1
ATOM 1054 O O . ARG A 1 136 ? -25.242 2.378 4.672 1.00 50.03 136 ARG A O 1
ATOM 1061 N N . PRO A 1 137 ? -25.542 0.641 6.051 1.00 51.22 137 PRO A N 1
ATOM 1062 C CA . PRO A 1 137 ? -24.211 0.693 6.658 1.00 51.22 137 PRO A CA 1
ATOM 1063 C C . PRO A 1 137 ? -23.074 0.422 5.671 1.00 51.22 137 PRO A C 1
ATOM 1065 O O . PRO A 1 137 ? -21.923 0.681 5.986 1.00 51.22 137 PRO A O 1
ATOM 1068 N N . LYS A 1 138 ? -23.355 -0.040 4.445 1.00 52.84 138 LYS A N 1
ATOM 1069 C CA . LYS A 1 138 ? -22.331 -0.477 3.480 1.00 52.84 138 LYS A CA 1
ATOM 1070 C C . LYS A 1 138 ? -21.342 0.618 3.049 1.00 52.84 138 LYS A C 1
ATOM 1072 O O . LYS A 1 138 ? -20.405 0.295 2.330 1.00 52.84 138 LYS A O 1
ATOM 1077 N N . ARG A 1 139 ? -21.531 1.899 3.409 1.00 55.91 139 ARG A N 1
ATOM 1078 C CA . ARG A 1 139 ? -20.822 3.048 2.799 1.00 55.91 139 ARG A CA 1
ATOM 1079 C C . ARG A 1 139 ? -20.333 4.146 3.755 1.00 55.91 139 ARG A C 1
ATOM 1081 O O . ARG A 1 139 ? -19.908 5.188 3.254 1.00 55.91 139 ARG A O 1
ATOM 1088 N N . VAL A 1 140 ? -20.364 3.903 5.068 1.00 63.47 140 VAL A N 1
ATOM 1089 C CA . VAL A 1 140 ? -19.868 4.843 6.091 1.00 63.47 140 VAL A CA 1
ATOM 1090 C C . VAL A 1 140 ? -18.440 4.470 6.493 1.00 63.47 140 VAL A C 1
ATOM 1092 O O . VAL A 1 140 ? -18.121 3.280 6.556 1.00 63.47 140 VAL A O 1
ATOM 1095 N N . ALA A 1 141 ? -17.584 5.464 6.708 1.00 70.06 141 ALA A N 1
ATOM 1096 C CA . ALA A 1 141 ? -16.336 5.316 7.450 1.00 70.06 141 ALA A CA 1
ATOM 1097 C C . ALA A 1 141 ? -16.408 6.166 8.724 1.00 70.06 141 ALA A C 1
ATOM 1099 O O . ALA A 1 141 ? -16.995 7.249 8.694 1.00 70.06 141 ALA A O 1
ATOM 1100 N N . CYS A 1 142 ? -15.843 5.681 9.824 1.00 73.69 142 CYS A N 1
ATOM 1101 C CA . CYS A 1 142 ? -15.811 6.406 11.090 1.00 73.69 142 CYS A CA 1
ATOM 1102 C C . CYS A 1 142 ? -14.371 6.652 11.521 1.00 73.69 142 CYS A C 1
ATOM 1104 O O . CYS A 1 142 ? -13.596 5.701 11.559 1.00 73.69 142 CYS A O 1
ATOM 1106 N N . GLY A 1 143 ? -14.033 7.907 11.810 1.00 76.75 143 GLY A N 1
ATOM 1107 C CA . GLY A 1 143 ? -12.729 8.312 12.326 1.00 76.75 143 GLY A CA 1
ATOM 1108 C C . GLY A 1 143 ? -12.851 8.783 13.769 1.00 76.75 143 GLY A C 1
ATOM 1109 O O . GLY A 1 143 ? -13.512 9.787 14.016 1.00 76.75 143 GLY A O 1
ATOM 1110 N N . GLU A 1 144 ? -12.221 8.086 14.706 1.00 75.06 144 GLU A N 1
ATOM 1111 C CA . GLU A 1 144 ? -12.096 8.529 16.099 1.00 75.06 144 GLU A CA 1
ATOM 1112 C C . GLU A 1 144 ? -10.720 9.139 16.310 1.00 75.06 144 GLU A C 1
ATOM 1114 O O . GLU A 1 144 ? -9.725 8.513 15.955 1.00 75.06 144 GLU A O 1
ATOM 1119 N N . VAL A 1 145 ? -10.657 10.362 16.838 1.00 80.19 145 VAL A N 1
ATOM 1120 C CA . VAL A 1 145 ? -9.405 11.126 16.967 1.00 80.19 145 VAL A CA 1
ATOM 1121 C C . VAL A 1 145 ? -9.207 11.546 18.417 1.00 80.19 145 VAL A C 1
ATOM 1123 O O . VAL A 1 145 ? -10.076 12.200 18.993 1.00 80.19 145 VAL A O 1
ATOM 1126 N N . GLY A 1 146 ? -8.059 11.181 18.987 1.00 78.06 146 GLY A N 1
ATOM 1127 C CA . GLY A 1 146 ? -7.682 11.445 20.376 1.00 78.06 146 GLY A CA 1
ATOM 1128 C C . GLY A 1 146 ? -6.170 11.593 20.540 1.00 78.06 146 GLY A C 1
ATOM 1129 O O . GLY A 1 146 ? -5.453 11.700 19.550 1.00 78.06 146 GLY A O 1
ATOM 1130 N N . GLU A 1 147 ? -5.681 11.623 21.781 1.00 77.31 147 GLU A N 1
ATOM 1131 C CA . GLU A 1 147 ? -4.286 11.913 22.177 1.00 77.31 147 GLU A CA 1
ATOM 1132 C C . GLU A 1 147 ? -3.208 11.203 21.321 1.00 77.31 147 GLU A C 1
ATOM 1134 O O . GLU A 1 147 ? -2.752 10.100 21.622 1.00 77.31 147 GLU A O 1
ATOM 1139 N N . GLY A 1 148 ? -2.796 11.829 20.212 1.00 82.44 148 GLY A N 1
ATOM 1140 C CA . GLY A 1 148 ? -1.816 11.276 19.269 1.00 82.44 148 GLY A CA 1
ATOM 1141 C C . GLY A 1 148 ? -2.253 10.003 18.528 1.00 82.44 148 GLY A C 1
ATOM 1142 O O . GLY A 1 148 ? -1.441 9.422 17.806 1.00 82.44 148 GLY A O 1
ATOM 1143 N N . CYS A 1 149 ? -3.507 9.570 18.681 1.00 88.25 149 CYS A N 1
ATOM 1144 C CA . CYS A 1 149 ? -4.033 8.342 18.092 1.00 88.25 149 CYS A CA 1
ATOM 1145 C C . CYS A 1 149 ? -5.271 8.637 17.243 1.00 88.25 149 CYS A C 1
ATOM 1147 O O . CYS A 1 149 ? -6.053 9.541 17.542 1.00 88.25 149 CYS A O 1
ATOM 1149 N N . HIS A 1 150 ? -5.489 7.834 16.205 1.00 89.94 150 HIS A N 1
ATOM 1150 C CA . HIS A 1 150 ? -6.765 7.824 15.504 1.00 89.94 150 HIS A CA 1
ATOM 1151 C C . HIS A 1 150 ? -7.159 6.419 15.062 1.00 89.94 150 HIS A C 1
ATOM 1153 O O . HIS A 1 150 ? -6.299 5.615 14.705 1.00 89.94 150 HIS A O 1
ATOM 1159 N N . VAL A 1 151 ? -8.458 6.130 15.055 1.00 91.06 151 VAL A N 1
ATOM 1160 C CA . VAL A 1 151 ? -8.995 4.849 14.589 1.00 91.06 151 VAL A CA 1
ATOM 1161 C C . VAL A 1 151 ? -9.970 5.086 13.448 1.00 91.06 151 VAL A C 1
ATOM 1163 O O . VAL A 1 151 ? -10.968 5.781 13.610 1.00 91.06 151 VAL A O 1
ATOM 1166 N N . LEU A 1 152 ? -9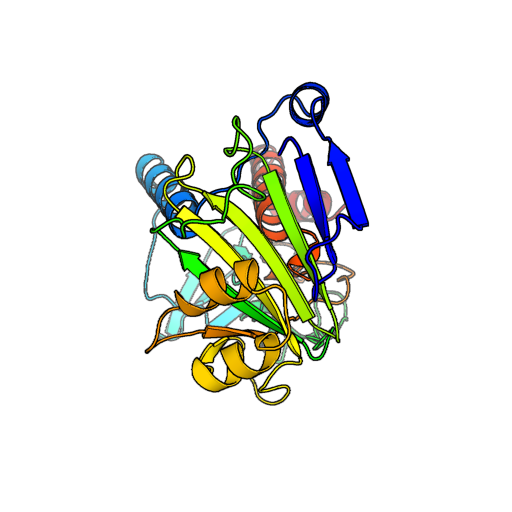.680 4.495 12.292 1.00 90.00 152 LEU A N 1
ATOM 1167 C CA . LEU A 1 152 ? -10.545 4.487 11.123 1.00 90.00 152 LEU A CA 1
ATOM 1168 C C . LEU A 1 152 ? -11.237 3.128 10.999 1.00 90.00 152 LEU A C 1
ATOM 1170 O O . LEU A 1 152 ? -10.581 2.087 10.939 1.00 90.00 152 LEU A O 1
ATOM 1174 N N . LEU A 1 153 ? -12.565 3.142 10.905 1.00 87.50 153 LEU A N 1
ATOM 1175 C CA . LEU A 1 153 ? -13.390 1.944 10.773 1.00 87.50 153 LEU A CA 1
ATOM 1176 C C . LEU A 1 153 ? -14.242 2.011 9.512 1.00 87.50 153 LEU A C 1
ATOM 1178 O O . LEU A 1 153 ? -14.910 3.016 9.267 1.00 87.50 153 LEU A O 1
ATOM 1182 N N . TYR A 1 154 ? -14.273 0.939 8.723 1.00 85.69 154 TYR A N 1
ATOM 1183 C CA . TYR A 1 154 ? -15.187 0.843 7.584 1.00 85.69 154 TYR A CA 1
ATOM 1184 C C . TYR A 1 154 ? -15.546 -0.601 7.218 1.00 85.69 154 TYR A C 1
ATOM 1186 O O . TYR A 1 154 ? -14.721 -1.504 7.343 1.00 85.69 154 TYR A O 1
ATOM 1194 N N . PRO A 1 155 ? -16.774 -0.852 6.735 1.00 84.00 155 PRO A N 1
ATOM 1195 C CA . PRO A 1 155 ? -17.189 -2.187 6.344 1.00 84.00 155 PRO A CA 1
ATOM 1196 C C . PRO A 1 155 ? -16.560 -2.606 5.016 1.00 84.00 155 PRO A C 1
ATOM 1198 O O . PRO A 1 155 ? -16.517 -1.828 4.059 1.00 84.00 155 PRO A O 1
ATOM 1201 N N . ILE A 1 156 ? -16.170 -3.874 4.951 1.00 85.50 156 ILE A N 1
ATOM 1202 C CA . ILE A 1 156 ? -15.702 -4.577 3.752 1.00 85.50 156 ILE A CA 1
ATOM 1203 C C . ILE A 1 156 ? -16.507 -5.873 3.577 1.00 85.50 156 ILE A C 1
ATOM 1205 O O . ILE A 1 156 ? -17.327 -6.214 4.433 1.00 85.50 156 ILE A O 1
ATOM 1209 N N . ARG A 1 157 ? -16.331 -6.580 2.449 1.00 85.69 157 ARG A N 1
ATOM 1210 C CA . ARG A 1 157 ? -17.063 -7.829 2.133 1.00 85.69 157 ARG A CA 1
ATOM 1211 C C . ARG A 1 157 ? -18.572 -7.692 2.366 1.00 85.69 157 ARG A C 1
ATOM 1213 O O . ARG A 1 157 ? -19.189 -8.384 3.165 1.00 85.69 157 ARG A O 1
ATOM 1220 N N . GLN A 1 158 ? -19.149 -6.677 1.724 1.00 80.06 158 GLN A N 1
ATOM 1221 C CA . GLN A 1 158 ? -20.568 -6.311 1.831 1.00 80.06 158 GLN A CA 1
ATOM 1222 C C . GLN A 1 158 ? -21.072 -6.006 3.259 1.00 80.06 158 GLN A C 1
ATOM 1224 O O . GLN A 1 158 ? -22.282 -5.948 3.490 1.00 80.06 158 GLN A O 1
ATOM 1229 N N . GLY A 1 159 ? -20.160 -5.725 4.192 1.00 78.88 159 GLY A N 1
ATOM 1230 C CA . GLY A 1 159 ? -20.457 -5.448 5.593 1.00 78.88 159 GLY A CA 1
ATOM 1231 C C . GLY A 1 159 ? -20.436 -6.676 6.496 1.00 78.88 159 GLY A C 1
ATOM 1232 O O . GLY A 1 159 ? -20.835 -6.544 7.653 1.00 78.88 159 GLY A O 1
ATOM 1233 N N . GLU A 1 160 ? -19.995 -7.839 6.012 1.00 80.75 160 GLU A N 1
ATOM 1234 C CA . GLU A 1 160 ? -19.725 -8.994 6.878 1.00 80.75 160 GLU A CA 1
ATOM 1235 C C . GLU A 1 160 ? -18.566 -8.703 7.841 1.00 80.75 160 GLU A C 1
ATOM 1237 O O . GLU A 1 160 ? -18.607 -9.124 8.991 1.00 80.75 160 GLU A O 1
ATOM 1242 N N . TYR A 1 161 ? -17.574 -7.928 7.399 1.00 84.75 161 TYR A N 1
ATOM 1243 C CA . TYR A 1 161 ? -16.420 -7.560 8.214 1.00 84.75 161 TYR A CA 1
ATOM 1244 C C . TYR A 1 161 ? -16.313 -6.047 8.370 1.00 84.75 161 TYR A C 1
ATOM 1246 O O . TYR A 1 161 ? -16.616 -5.282 7.449 1.00 84.75 161 TYR A O 1
ATOM 1254 N N . LEU A 1 162 ? -15.827 -5.622 9.531 1.00 85.69 162 LEU A N 1
ATOM 1255 C CA . LEU A 1 162 ? -15.369 -4.267 9.792 1.00 85.69 162 LEU A CA 1
ATOM 1256 C C . LEU A 1 162 ? -13.845 -4.243 9.705 1.00 85.69 162 LEU A C 1
ATOM 1258 O O . LEU A 1 162 ? -13.177 -4.932 10.472 1.00 85.69 162 LEU A O 1
ATOM 1262 N N . ASN A 1 163 ? -13.304 -3.460 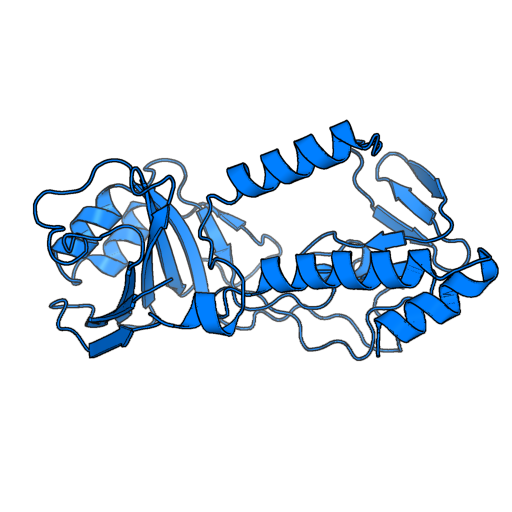8.779 1.00 89.75 163 ASN A N 1
ATOM 1263 C CA . ASN A 1 163 ? -11.885 -3.153 8.755 1.00 89.75 163 ASN A CA 1
ATOM 1264 C C . ASN A 1 163 ? -11.594 -2.059 9.782 1.00 89.75 163 ASN A C 1
ATOM 1266 O O . ASN A 1 163 ? -12.284 -1.038 9.803 1.00 89.75 163 ASN A O 1
ATOM 1270 N N . VAL A 1 164 ? -10.577 -2.283 10.604 1.00 91.12 164 VAL A N 1
ATOM 1271 C CA . VAL A 1 164 ? -10.096 -1.365 11.634 1.00 91.12 164 VAL A CA 1
ATOM 1272 C C . VAL A 1 164 ? -8.668 -0.987 11.272 1.00 91.12 164 VAL A C 1
ATOM 1274 O O . VAL A 1 164 ? -7.843 -1.868 11.036 1.00 91.12 164 VAL A O 1
ATOM 1277 N N . VAL A 1 165 ? -8.376 0.311 11.244 1.00 92.00 165 VAL A N 1
ATOM 1278 C CA . VAL A 1 165 ? -7.019 0.855 11.122 1.00 92.00 165 VAL A CA 1
ATOM 1279 C C . VAL A 1 165 ? -6.794 1.784 12.299 1.00 92.00 165 VAL A C 1
ATOM 1281 O O . VAL A 1 165 ? -7.441 2.821 12.400 1.00 92.00 165 VAL A O 1
ATOM 1284 N N . ALA A 1 166 ? -5.899 1.403 13.196 1.00 92.31 166 ALA A N 1
ATOM 1285 C CA . ALA A 1 166 ? -5.543 2.174 14.371 1.00 92.31 166 ALA A CA 1
ATOM 1286 C C . ALA A 1 166 ? -4.138 2.745 14.196 1.00 92.31 166 ALA A C 1
ATOM 1288 O O . ALA A 1 166 ? -3.161 1.999 14.157 1.00 92.31 166 ALA A O 1
ATOM 1289 N N . THR A 1 167 ? -4.051 4.063 14.087 1.00 91.00 167 THR A N 1
ATOM 1290 C CA . THR A 1 167 ? -2.793 4.799 14.020 1.00 91.00 167 THR A CA 1
ATOM 1291 C C . THR A 1 167 ? -2.446 5.312 15.406 1.00 91.00 167 THR A C 1
ATOM 1293 O O . THR A 1 167 ? -3.272 5.951 16.061 1.00 91.00 167 THR A O 1
ATOM 1296 N N . GLN A 1 168 ? -1.219 5.061 15.843 1.00 88.12 168 GLN A N 1
ATOM 1297 C CA . GLN A 1 168 ? -0.739 5.396 17.183 1.00 88.12 168 GLN A CA 1
ATOM 1298 C C . GLN A 1 168 ? 0.760 5.721 17.152 1.00 88.12 168 GLN A C 1
ATOM 1300 O O . GLN A 1 168 ? 1.434 5.346 16.188 1.00 88.12 168 GLN A O 1
ATOM 1305 N N . PRO A 1 169 ? 1.324 6.363 18.191 1.00 86.69 169 PRO A N 1
ATOM 1306 C CA . PRO A 1 169 ? 2.770 6.494 18.324 1.00 86.69 169 PRO A CA 1
ATOM 1307 C C . PRO A 1 169 ? 3.446 5.120 18.257 1.00 86.69 169 PRO A C 1
ATOM 1309 O O . PRO A 1 169 ? 3.048 4.189 18.966 1.00 86.69 169 PRO A O 1
ATOM 1312 N N . ALA A 1 170 ? 4.453 4.989 17.394 1.00 81.56 170 ALA A N 1
ATOM 1313 C CA . ALA A 1 170 ? 5.093 3.712 17.109 1.00 81.56 170 ALA A CA 1
ATOM 1314 C C . ALA A 1 170 ? 5.770 3.155 18.368 1.00 81.56 170 ALA A C 1
ATOM 1316 O O . ALA A 1 170 ? 6.496 3.863 19.070 1.00 81.56 170 ALA A O 1
ATOM 1317 N N . ASN A 1 171 ? 5.598 1.859 18.632 1.00 70.88 171 ASN A N 1
ATOM 1318 C CA . ASN A 1 171 ? 6.319 1.192 19.717 1.00 70.88 171 ASN A CA 1
ATOM 1319 C C . ASN A 1 171 ? 7.802 0.990 19.372 1.00 70.88 171 ASN A C 1
ATOM 1321 O O . ASN A 1 171 ? 8.625 0.761 20.260 1.00 70.88 171 ASN A O 1
ATOM 1325 N N . HIS A 1 172 ? 8.141 1.084 18.086 1.00 69.25 172 HIS A N 1
ATOM 1326 C CA . HIS A 1 172 ? 9.489 0.933 17.573 1.00 69.25 172 HIS A CA 1
ATOM 1327 C C . HIS A 1 172 ? 9.763 1.964 16.473 1.00 69.25 172 HIS A C 1
ATOM 1329 O O . HIS A 1 172 ? 9.234 1.864 15.373 1.00 69.25 172 HIS A O 1
ATOM 1335 N N . THR A 1 173 ? 10.627 2.944 16.746 1.00 64.75 173 THR A N 1
ATOM 1336 C CA . THR A 1 173 ? 11.009 3.996 15.779 1.00 64.75 173 THR A CA 1
ATOM 1337 C C . THR A 1 173 ? 12.388 3.780 15.153 1.00 64.75 173 THR A C 1
ATOM 1339 O O . THR A 1 173 ? 12.753 4.464 14.204 1.00 64.75 173 THR A O 1
ATOM 1342 N N . LYS A 1 174 ? 13.171 2.818 15.657 1.00 61.38 174 LYS A N 1
ATOM 1343 C CA . LYS A 1 174 ? 14.542 2.529 15.195 1.00 61.38 174 LYS A CA 1
ATOM 1344 C C . LYS A 1 174 ? 14.581 1.225 14.394 1.00 61.38 174 LYS A C 1
ATOM 1346 O O . LYS A 1 174 ? 13.616 0.478 14.405 1.00 61.38 174 LYS A O 1
ATOM 1351 N N . GLY A 1 175 ? 15.674 0.946 13.686 1.00 62.97 175 GLY A N 1
ATOM 1352 C CA . GLY A 1 175 ? 15.901 -0.336 13.002 1.00 62.97 175 GLY A CA 1
ATOM 1353 C C . GLY A 1 175 ? 15.169 -0.525 11.657 1.00 62.97 175 GLY A C 1
ATOM 1354 O O . GLY A 1 175 ? 14.178 0.153 11.382 1.00 62.97 175 GLY A O 1
ATOM 1355 N N . PRO A 1 176 ? 15.644 -1.466 10.816 1.00 64.06 176 PRO A N 1
ATOM 1356 C CA . PRO A 1 176 ? 15.249 -1.571 9.406 1.00 64.06 176 PRO A CA 1
ATOM 1357 C C . PRO A 1 176 ? 13.907 -2.279 9.176 1.00 64.06 176 PRO A C 1
ATOM 1359 O O . PRO A 1 176 ? 13.391 -2.271 8.065 1.00 64.06 176 PRO A O 1
ATOM 1362 N N . LYS A 1 177 ? 13.339 -2.932 10.200 1.00 72.00 177 LYS A N 1
ATOM 1363 C CA . LYS A 1 177 ? 12.069 -3.653 10.054 1.00 72.00 177 LYS A CA 1
ATOM 1364 C C . LYS A 1 177 ? 10.921 -2.662 9.883 1.00 72.00 177 LYS A C 1
ATOM 1366 O O . LYS A 1 177 ? 10.705 -1.826 10.760 1.00 72.00 177 LYS A O 1
ATOM 1371 N N . TYR A 1 178 ? 10.202 -2.792 8.771 1.00 75.75 178 TYR A N 1
ATOM 1372 C CA . TYR A 1 178 ? 9.021 -1.994 8.440 1.00 75.75 178 TYR A CA 1
ATOM 1373 C C . TYR A 1 178 ? 7.764 -2.454 9.198 1.00 75.75 178 TYR A C 1
ATOM 1375 O O . TYR A 1 178 ? 6.990 -1.628 9.675 1.00 75.75 178 TYR A O 1
ATOM 1383 N N . VAL A 1 179 ? 7.608 -3.772 9.370 1.00 84.12 179 VAL A N 1
ATOM 1384 C CA . VAL A 1 179 ? 6.498 -4.400 10.103 1.00 84.12 179 VAL A CA 1
ATOM 1385 C C . VAL A 1 179 ? 7.044 -5.145 11.312 1.00 84.12 179 VAL A C 1
ATOM 1387 O O . VAL A 1 179 ? 8.035 -5.875 11.203 1.00 84.12 179 VAL A O 1
ATOM 1390 N N . VAL A 1 180 ? 6.404 -4.965 12.463 1.00 85.06 180 VAL A N 1
ATOM 1391 C CA . VAL A 1 180 ? 6.750 -5.644 13.716 1.00 85.06 180 VAL A CA 1
ATOM 1392 C C . VAL A 1 180 ? 5.498 -6.203 14.384 1.00 85.06 180 VAL A C 1
ATOM 1394 O O . VAL A 1 180 ? 4.399 -5.712 14.156 1.00 85.06 180 VAL A O 1
ATOM 1397 N N . SER A 1 181 ? 5.656 -7.237 15.209 1.00 87.31 181 SER A N 1
ATOM 1398 C CA . SER A 1 181 ? 4.578 -7.672 16.101 1.00 87.31 181 SER A CA 1
ATOM 1399 C C . SER A 1 181 ? 4.459 -6.692 17.269 1.00 87.31 181 SER A C 1
ATOM 1401 O O . SER A 1 181 ? 5.470 -6.162 17.740 1.00 87.31 181 SER A O 1
ATOM 1403 N N . THR A 1 182 ? 3.236 -6.441 17.722 1.00 86.69 182 THR A N 1
ATOM 1404 C CA . THR A 1 182 ? 2.936 -5.592 18.874 1.00 86.69 182 THR A CA 1
ATOM 1405 C C . THR A 1 182 ? 2.066 -6.348 19.869 1.00 86.69 182 THR A C 1
ATOM 1407 O O . THR A 1 182 ? 1.244 -7.172 19.477 1.00 86.69 182 THR A O 1
ATOM 1410 N N . ASP A 1 183 ? 2.262 -6.081 21.160 1.00 88.50 183 ASP A N 1
ATOM 1411 C CA . ASP A 1 183 ? 1.497 -6.719 22.231 1.00 88.50 183 ASP A CA 1
ATOM 1412 C C . ASP A 1 183 ? 0.035 -6.225 22.202 1.00 88.50 183 ASP A C 1
ATOM 1414 O O . ASP A 1 183 ? -0.215 -5.035 22.435 1.00 88.50 183 ASP A O 1
ATOM 1418 N N . PRO A 1 184 ? -0.939 -7.123 21.967 1.00 91.6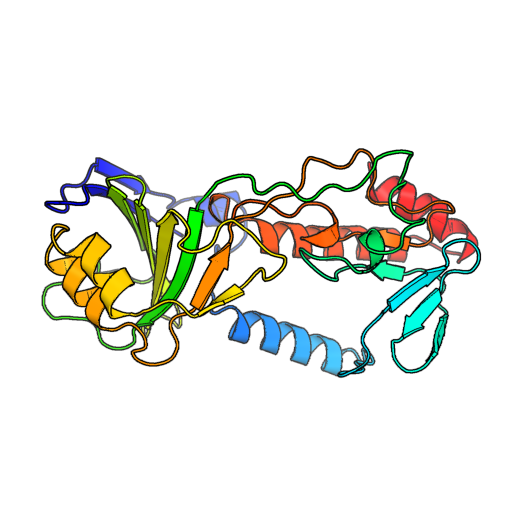2 184 PRO A N 1
ATOM 1419 C CA . PRO A 1 184 ? -2.365 -6.822 22.022 1.00 91.62 184 PRO A CA 1
ATOM 1420 C C . PRO A 1 184 ? -2.830 -6.103 23.286 1.00 91.62 184 PRO A C 1
ATOM 1422 O O . PRO A 1 184 ? -3.698 -5.233 23.215 1.00 91.62 184 PRO A O 1
ATOM 1425 N N . LYS A 1 185 ? -2.265 -6.445 24.448 1.00 90.88 185 LYS A N 1
ATOM 1426 C CA . LYS A 1 185 ? -2.636 -5.822 25.719 1.00 90.88 185 LYS A CA 1
ATOM 1427 C C . LYS A 1 185 ? -2.149 -4.378 25.767 1.00 90.88 185 LYS A C 1
ATOM 1429 O O . LYS A 1 185 ? -2.938 -3.477 26.029 1.00 90.88 185 LYS A O 1
ATOM 1434 N N . LYS A 1 186 ? -0.880 -4.151 25.414 1.00 89.12 186 LYS A N 1
ATOM 1435 C CA . LYS A 1 186 ? -0.301 -2.805 25.305 1.00 89.12 186 LYS A CA 1
ATOM 1436 C C . LYS A 1 186 ? -1.049 -1.938 24.290 1.00 89.12 186 LYS A C 1
ATOM 1438 O O . LYS A 1 186 ? -1.192 -0.738 24.506 1.00 89.12 186 LYS A O 1
ATOM 1443 N N . PHE A 1 187 ? -1.508 -2.529 23.186 1.00 91.94 187 PHE A N 1
ATOM 1444 C CA . PHE A 1 187 ? -2.366 -1.848 22.221 1.00 91.94 187 PHE A CA 1
ATOM 1445 C C . PHE A 1 187 ? -3.683 -1.406 22.875 1.00 91.94 187 PHE A C 1
ATOM 1447 O O . PHE A 1 187 ? -3.995 -0.220 22.845 1.00 91.94 187 PHE A O 1
ATOM 1454 N N . LEU A 1 188 ? -4.417 -2.314 23.529 1.00 92.69 188 LEU A N 1
ATOM 1455 C CA . LEU A 1 188 ? -5.700 -1.995 24.177 1.00 92.69 188 LEU A CA 1
ATOM 1456 C C . LEU A 1 188 ? -5.566 -0.973 25.310 1.00 92.69 188 LEU A C 1
ATOM 1458 O O . LEU A 1 188 ? -6.420 -0.098 25.439 1.00 92.69 188 LEU A O 1
ATOM 1462 N N . ASP A 1 189 ? -4.480 -1.027 26.083 1.00 92.38 189 ASP A N 1
ATOM 1463 C CA . ASP A 1 189 ? -4.226 -0.094 27.186 1.00 92.38 189 ASP A CA 1
ATOM 1464 C C . ASP A 1 189 ? -4.193 1.376 26.730 1.00 92.38 189 ASP A C 1
ATOM 1466 O O . ASP A 1 189 ? -4.521 2.263 27.520 1.00 92.38 189 ASP A O 1
ATOM 1470 N N . ARG A 1 190 ? -3.847 1.652 25.461 1.00 90.50 190 ARG A N 1
ATOM 1471 C CA . ARG A 1 190 ? -3.877 3.010 24.881 1.00 90.50 190 ARG A CA 1
ATOM 1472 C C . ARG A 1 190 ? -5.293 3.541 24.682 1.00 90.50 190 ARG A C 1
ATOM 1474 O O . ARG A 1 190 ? -5.505 4.747 24.740 1.00 90.50 190 ARG A O 1
ATOM 1481 N N . TYR A 1 191 ? -6.247 2.644 24.461 1.00 92.62 191 TYR A N 1
ATOM 1482 C CA . TYR A 1 191 ? -7.629 2.982 24.137 1.00 92.62 191 TYR A CA 1
ATOM 1483 C C . TYR A 1 191 ? -8.580 2.794 25.325 1.00 92.62 191 TYR A C 1
ATOM 1485 O O . TYR A 1 191 ? -9.759 3.085 25.201 1.00 92.62 191 TYR A O 1
ATOM 1493 N N . LYS A 1 192 ? -8.103 2.357 26.498 1.00 92.50 192 LYS A N 1
ATOM 1494 C CA . LYS A 1 192 ? -8.951 2.004 27.658 1.00 92.50 192 LYS A CA 1
ATOM 1495 C C . LYS A 1 192 ? -9.910 3.104 28.148 1.00 92.50 192 LYS A C 1
ATOM 1497 O O . LYS A 1 192 ? -10.921 2.784 28.760 1.00 92.50 192 LYS A O 1
ATOM 1502 N N . ASN A 1 193 ? -9.578 4.374 27.901 1.00 92.19 193 ASN A N 1
ATOM 1503 C CA . ASN A 1 193 ? -10.380 5.542 28.292 1.00 92.19 193 ASN A CA 1
ATOM 1504 C C . ASN A 1 193 ? -11.200 6.126 27.124 1.00 92.19 193 ASN A C 1
ATOM 1506 O O . ASN A 1 193 ? -11.738 7.222 27.249 1.00 92.19 193 ASN A O 1
ATOM 1510 N N . TRP A 1 194 ? -11.222 5.455 25.972 1.00 92.62 194 TRP A N 1
ATOM 1511 C CA . TRP A 1 194 ? -11.998 5.876 24.808 1.00 92.62 194 TRP A CA 1
ATOM 1512 C C . TRP A 1 194 ? -13.445 5.394 24.943 1.00 92.62 194 TRP A C 1
ATOM 1514 O O . TRP A 1 194 ? -13.760 4.597 25.831 1.00 92.62 194 TRP A O 1
ATOM 1524 N N . ASP A 1 195 ? -14.316 5.851 24.042 1.00 88.19 195 ASP A N 1
ATOM 1525 C CA . ASP A 1 195 ? -15.711 5.429 23.963 1.00 88.19 195 ASP A CA 1
ATOM 1526 C C . ASP A 1 195 ? -15.807 3.905 24.090 1.00 88.19 195 ASP A C 1
ATOM 1528 O O . ASP A 1 195 ? -15.234 3.143 23.304 1.00 88.19 195 ASP A O 1
ATOM 1532 N N . SER A 1 196 ? -16.569 3.457 25.088 1.00 88.81 196 SER A N 1
ATOM 1533 C CA . SER A 1 196 ? -16.760 2.038 25.400 1.00 88.81 196 SER A CA 1
ATOM 1534 C C . SER A 1 196 ? -17.212 1.218 24.187 1.00 88.81 196 SER A C 1
ATOM 1536 O O . SER A 1 196 ? -16.879 0.036 24.069 1.00 88.81 196 SER A O 1
ATOM 1538 N N . THR A 1 197 ? -17.921 1.849 23.243 1.00 84.62 197 THR A N 1
ATOM 1539 C CA . THR A 1 197 ? -18.323 1.199 21.995 1.00 84.62 197 THR A CA 1
ATOM 1540 C C . THR A 1 197 ? -17.120 0.888 21.106 1.00 84.62 197 THR A C 1
ATOM 1542 O O . THR A 1 197 ? -17.029 -0.228 20.583 1.00 84.62 197 THR A O 1
ATOM 1545 N N . LEU A 1 198 ? -16.193 1.838 20.934 1.00 86.75 198 LEU A N 1
ATOM 1546 C CA . LEU A 1 198 ? -14.961 1.614 20.181 1.00 86.75 198 LEU A CA 1
ATOM 1547 C C . LEU A 1 198 ? -14.084 0.579 20.879 1.00 86.75 198 LEU A C 1
ATOM 1549 O O . LEU A 1 198 ? -13.604 -0.347 20.226 1.00 86.75 198 LEU A O 1
ATOM 1553 N N . VAL A 1 199 ? -13.899 0.708 22.194 1.00 90.69 199 VAL A N 1
ATOM 1554 C CA . VAL A 1 199 ? -13.086 -0.230 22.981 1.00 90.69 199 VAL A CA 1
ATOM 1555 C C . VAL A 1 199 ? -13.585 -1.659 22.784 1.00 90.69 199 VAL A C 1
ATOM 1557 O O . VAL A 1 199 ? -12.795 -2.539 22.445 1.00 90.69 199 VAL A O 1
ATOM 1560 N N . GLY A 1 200 ? -14.903 -1.877 22.840 1.00 88.38 200 GLY A N 1
ATOM 1561 C CA . GLY A 1 200 ? -15.493 -3.183 22.555 1.00 88.38 200 GLY A CA 1
ATOM 1562 C C . GLY A 1 200 ? -15.165 -3.709 21.150 1.00 88.38 200 GLY A C 1
ATOM 1563 O O . GLY A 1 200 ? -14.963 -4.911 20.970 1.00 88.38 200 GLY A O 1
ATOM 1564 N N . VAL A 1 201 ? -15.069 -2.853 20.126 1.00 87.75 201 VAL A N 1
ATOM 1565 C CA . VAL A 1 201 ? -14.593 -3.275 18.792 1.00 87.75 201 VAL A CA 1
ATOM 1566 C C . VAL A 1 201 ? -13.122 -3.678 18.840 1.00 87.75 201 VAL A C 1
ATOM 1568 O O . VAL A 1 201 ? -12.770 -4.740 18.325 1.00 87.75 201 VAL A O 1
ATOM 1571 N N . LEU A 1 202 ? -12.273 -2.853 19.454 1.00 90.62 202 LEU A N 1
ATOM 1572 C CA . LEU A 1 202 ? -10.832 -3.085 19.515 1.00 90.62 202 LEU A CA 1
ATOM 1573 C C . LEU A 1 202 ? -10.486 -4.365 20.278 1.00 90.62 202 LEU A C 1
ATOM 1575 O O . LEU A 1 202 ? -9.587 -5.085 19.862 1.00 90.62 202 LEU A O 1
ATOM 1579 N N . GLU A 1 203 ? -11.237 -4.731 21.318 1.00 91.88 203 GLU A N 1
ATOM 1580 C CA . GLU A 1 203 ? -11.045 -5.977 22.075 1.00 91.88 203 GLU A CA 1
ATOM 1581 C C . GLU A 1 203 ? -11.147 -7.254 21.223 1.00 91.88 203 GLU A C 1
ATOM 1583 O O . GLU A 1 203 ? -10.663 -8.308 21.645 1.00 91.88 203 GLU A O 1
ATOM 1588 N N . ARG A 1 204 ? -11.720 -7.175 20.016 1.00 89.81 204 ARG A N 1
ATOM 1589 C CA . ARG A 1 204 ? -11.841 -8.287 19.055 1.00 89.81 204 ARG A CA 1
ATOM 1590 C C . ARG A 1 204 ? -10.630 -8.442 18.129 1.00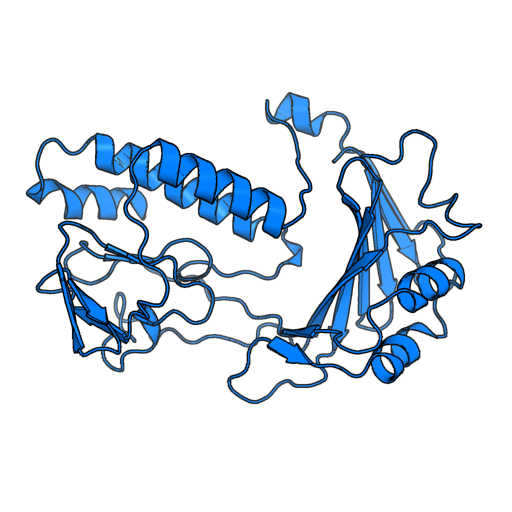 89.81 204 ARG A C 1
ATOM 1592 O O . ARG A 1 204 ? -10.672 -9.254 17.207 1.00 89.81 204 ARG A O 1
ATOM 1599 N N . LEU A 1 205 ? -9.570 -7.667 18.348 1.00 91.06 205 LEU A N 1
ATOM 1600 C CA . LEU A 1 205 ? -8.298 -7.820 17.645 1.00 91.06 205 LEU A CA 1
ATOM 1601 C C . LEU A 1 205 ? -7.716 -9.248 17.774 1.00 91.06 205 LEU A C 1
ATOM 1603 O O . LEU A 1 205 ? -8.040 -9.967 18.729 1.00 91.06 205 LEU A O 1
ATOM 1607 N N . PRO A 1 206 ? -6.817 -9.658 16.860 1.00 87.81 206 PRO A N 1
ATOM 1608 C CA . PRO A 1 206 ? -6.065 -10.905 16.990 1.00 87.81 206 PRO A CA 1
ATOM 1609 C C . PRO A 1 206 ? -5.212 -10.928 18.266 1.00 87.81 206 PRO A C 1
ATOM 1611 O O . PRO A 1 206 ? -4.426 -10.012 18.500 1.00 87.81 206 PRO A O 1
ATOM 1614 N N . LYS A 1 207 ? -5.340 -11.982 19.081 1.00 86.12 207 LYS A N 1
ATOM 1615 C CA . LYS A 1 207 ? -4.649 -12.093 20.382 1.00 86.12 207 LYS A CA 1
ATOM 1616 C C . LYS A 1 207 ? -3.199 -12.566 20.296 1.00 86.12 207 LYS A C 1
ATOM 1618 O O . LYS A 1 207 ? -2.440 -12.303 21.218 1.00 86.12 207 LYS A O 1
ATOM 1623 N N . ASP A 1 208 ? -2.812 -13.182 19.182 1.00 82.88 208 ASP A N 1
ATOM 1624 C CA . ASP A 1 208 ? -1.484 -13.798 19.049 1.00 82.88 208 ASP A CA 1
ATOM 1625 C C . ASP A 1 208 ? -0.625 -13.167 17.944 1.00 82.88 208 ASP A C 1
ATOM 1627 O O . ASP A 1 208 ? 0.556 -13.478 17.818 1.00 82.88 208 ASP A O 1
ATOM 1631 N N . ASN A 1 209 ? -1.201 -12.295 17.108 1.00 76.50 209 ASN A N 1
ATOM 1632 C CA . ASN A 1 209 ? -0.507 -11.766 15.932 1.00 76.50 209 ASN A CA 1
ATOM 1633 C C . ASN A 1 209 ? -1.037 -10.392 15.503 1.00 76.50 209 ASN A C 1
ATOM 1635 O O . ASN A 1 209 ? -1.502 -10.207 14.376 1.00 76.50 209 ASN A O 1
ATOM 1639 N N . LEU A 1 210 ? -1.012 -9.427 16.423 1.00 89.94 210 LEU A N 1
ATOM 1640 C CA . LEU A 1 210 ? -1.254 -8.036 16.065 1.00 89.94 210 LEU A CA 1
ATOM 1641 C C . LEU A 1 210 ? 0.026 -7.455 15.460 1.00 89.94 210 LEU A C 1
ATOM 1643 O O . LEU A 1 210 ? 1.084 -7.448 16.087 1.00 89.94 210 LEU A O 1
ATOM 1647 N N . LEU A 1 211 ? -0.075 -6.984 14.222 1.00 90.38 211 LEU A N 1
ATOM 1648 C CA . LEU A 1 211 ? 1.038 -6.385 13.499 1.00 90.38 211 LEU A CA 1
ATOM 1649 C C . LEU A 1 211 ? 0.943 -4.862 13.540 1.00 90.38 211 LEU A C 1
ATOM 1651 O O . LEU A 1 211 ? -0.144 -4.290 13.472 1.00 90.38 211 LEU A O 1
ATOM 1655 N N . GLU A 1 212 ? 2.106 -4.230 13.609 1.00 87.50 212 GLU A N 1
ATOM 1656 C CA . GLU A 1 212 ? 2.307 -2.791 13.588 1.00 87.50 212 GLU A CA 1
ATOM 1657 C C . GLU A 1 212 ? 3.204 -2.425 12.389 1.00 87.50 212 GLU A C 1
ATOM 1659 O O . GLU A 1 212 ? 4.340 -2.894 12.275 1.00 87.50 212 GLU A O 1
ATOM 1664 N N . TRP A 1 213 ? 2.684 -1.595 11.484 1.00 88.06 213 TRP A N 1
ATOM 1665 C CA . TRP A 1 213 ? 3.367 -1.070 10.300 1.00 88.06 213 TRP A CA 1
ATOM 1666 C C . TRP A 1 213 ? 3.848 0.348 10.572 1.00 88.06 213 TRP A C 1
ATOM 1668 O O . TRP A 1 213 ? 3.029 1.226 10.849 1.00 88.06 213 TRP A O 1
ATOM 1678 N N . LYS A 1 214 ? 5.154 0.596 10.470 1.00 84.88 214 LYS A N 1
ATOM 1679 C CA . LYS A 1 214 ? 5.702 1.953 10.606 1.00 84.88 214 LYS A CA 1
ATOM 1680 C C . LYS A 1 214 ? 5.163 2.856 9.500 1.00 84.88 214 LYS A C 1
ATOM 1682 O O . LYS A 1 214 ? 5.022 2.427 8.359 1.00 84.88 214 LYS A O 1
ATOM 1687 N N . LEU A 1 215 ? 4.887 4.111 9.836 1.00 83.38 215 LEU A N 1
ATOM 1688 C CA . LEU A 1 215 ? 4.472 5.098 8.851 1.00 83.38 215 LEU A CA 1
ATOM 1689 C C . LEU A 1 215 ? 5.699 5.790 8.259 1.00 83.38 215 LEU A C 1
ATOM 1691 O O . LEU A 1 215 ? 6.344 6.614 8.906 1.00 83.38 215 LEU A O 1
ATOM 1695 N N . CYS A 1 216 ? 6.007 5.408 7.024 1.00 77.56 216 CYS A N 1
ATOM 1696 C CA . CYS A 1 216 ? 7.082 5.957 6.212 1.00 77.56 216 CYS A CA 1
ATOM 1697 C C . CYS A 1 216 ? 6.489 6.547 4.929 1.00 77.56 216 CYS A C 1
ATOM 1699 O O . CYS A 1 216 ? 5.488 6.042 4.417 1.00 77.56 216 CYS A O 1
ATOM 1701 N N . ASP A 1 217 ? 7.138 7.571 4.399 1.00 77.31 217 ASP A N 1
ATOM 1702 C CA . ASP A 1 217 ? 6.903 8.120 3.071 1.00 77.31 217 ASP A CA 1
ATOM 1703 C C . ASP A 1 217 ? 8.243 8.351 2.364 1.00 77.31 217 ASP A C 1
ATOM 1705 O O . ASP A 1 217 ? 9.332 8.135 2.919 1.00 77.31 217 ASP A O 1
ATOM 1709 N N . LEU A 1 218 ? 8.136 8.726 1.097 1.00 77.69 218 LEU A N 1
ATOM 1710 C CA . LEU A 1 218 ? 9.247 9.194 0.296 1.00 77.69 218 LEU A CA 1
ATOM 1711 C C . LEU A 1 218 ? 9.157 10.704 0.133 1.00 77.69 218 LEU A C 1
ATOM 1713 O O . LEU A 1 218 ? 8.110 11.243 -0.224 1.00 77.69 218 LEU A O 1
ATOM 1717 N N . GLU A 1 219 ? 10.292 11.376 0.318 1.00 76.94 219 GLU A N 1
ATOM 1718 C CA . GLU A 1 219 ? 10.445 12.729 -0.209 1.00 76.94 219 GLU A CA 1
ATOM 1719 C C . GLU A 1 219 ? 10.275 12.668 -1.740 1.00 76.94 219 GLU A C 1
ATOM 1721 O O . GLU A 1 219 ? 10.824 11.751 -2.371 1.00 76.94 219 GLU A O 1
ATOM 1726 N N . PRO A 1 220 ? 9.530 13.608 -2.352 1.00 81.00 220 PRO A N 1
ATOM 1727 C CA . PRO A 1 220 ? 9.283 13.594 -3.787 1.00 81.00 220 PRO A CA 1
ATOM 1728 C C . PRO A 1 220 ? 10.579 13.484 -4.593 1.00 81.00 220 PRO A C 1
ATOM 1730 O O . PRO A 1 220 ? 11.512 14.273 -4.433 1.00 81.00 220 PRO A O 1
ATOM 1733 N N . MET A 1 221 ? 10.633 12.491 -5.477 1.00 78.94 221 MET A N 1
ATOM 1734 C CA . MET A 1 221 ? 11.787 12.258 -6.338 1.00 78.94 221 MET A CA 1
ATOM 1735 C C . MET A 1 221 ? 11.767 13.219 -7.529 1.00 78.94 221 MET A C 1
ATOM 1737 O O . MET A 1 221 ? 10.744 13.371 -8.191 1.00 78.94 221 MET A O 1
ATOM 1741 N N . GLU A 1 222 ? 12.916 13.801 -7.886 1.00 80.19 222 GLU A N 1
ATOM 1742 C CA . GLU A 1 222 ? 13.021 14.612 -9.111 1.00 80.19 222 GLU A CA 1
ATOM 1743 C C . GLU A 1 222 ? 12.758 13.779 -10.376 1.00 80.19 222 GLU A C 1
ATOM 1745 O O . GLU A 1 222 ? 12.267 14.281 -11.391 1.00 80.19 222 GLU A O 1
ATOM 1750 N N . THR A 1 223 ? 13.120 12.497 -10.332 1.00 85.06 223 THR A N 1
ATOM 1751 C CA . THR A 1 223 ? 12.907 11.526 -11.402 1.00 85.06 223 THR A CA 1
ATOM 1752 C C . THR A 1 223 ? 12.804 10.119 -10.828 1.00 85.06 223 THR A C 1
ATOM 1754 O O . THR A 1 223 ? 13.577 9.739 -9.958 1.00 85.06 223 THR A O 1
ATOM 1757 N N . TRP A 1 224 ? 11.883 9.330 -11.372 1.00 87.56 224 TRP A N 1
ATOM 1758 C CA . TRP A 1 224 ? 11.739 7.883 -11.161 1.00 87.56 224 TRP A CA 1
ATOM 1759 C C . TRP A 1 224 ? 12.394 7.028 -12.261 1.00 87.56 224 TRP A C 1
ATOM 1761 O O . TRP A 1 224 ? 12.234 5.811 -12.284 1.00 87.56 224 TRP A O 1
ATOM 1771 N N . LEU A 1 225 ? 13.136 7.648 -13.188 1.00 88.88 225 LEU A N 1
ATOM 1772 C CA . LEU A 1 225 ? 13.834 6.956 -14.280 1.00 88.88 225 LEU A CA 1
ATOM 1773 C C . LEU A 1 225 ? 15.323 6.797 -13.989 1.00 88.88 225 LEU A C 1
ATOM 1775 O O . LEU A 1 225 ? 16.008 7.785 -13.711 1.00 88.88 225 LEU A O 1
ATOM 1779 N N . PHE A 1 226 ? 15.844 5.590 -14.185 1.00 85.25 226 PHE A N 1
ATOM 1780 C CA . PHE A 1 226 ? 17.280 5.318 -14.129 1.00 85.25 226 PHE A CA 1
ATOM 1781 C C . PHE A 1 226 ? 18.020 5.905 -15.344 1.00 85.25 226 PHE A C 1
ATOM 1783 O O . PHE A 1 226 ? 17.404 6.156 -16.392 1.00 85.25 226 PHE A O 1
ATOM 1790 N N . PRO A 1 227 ? 19.354 6.099 -15.257 1.00 83.62 227 PRO A N 1
ATOM 1791 C CA . PRO A 1 227 ? 20.164 6.460 -16.417 1.00 83.62 227 PRO A CA 1
ATOM 1792 C C . PRO A 1 227 ? 19.923 5.503 -17.593 1.00 83.62 227 PRO A C 1
ATOM 1794 O O . PRO A 1 227 ? 19.731 4.307 -17.407 1.00 83.62 227 PRO A O 1
ATOM 1797 N N . GLY A 1 228 ? 19.876 6.036 -18.814 1.00 82.94 228 GLY A N 1
ATOM 1798 C CA . GLY A 1 228 ? 19.517 5.259 -20.009 1.00 82.94 228 GLY A CA 1
ATOM 1799 C C . GLY A 1 228 ? 18.008 5.060 -20.225 1.00 82.94 228 GLY A C 1
ATOM 1800 O O . GLY A 1 228 ? 17.621 4.696 -21.330 1.00 82.94 228 GLY A O 1
ATOM 1801 N N . ARG A 1 229 ? 17.154 5.372 -19.231 1.00 89.12 229 ARG A N 1
ATOM 1802 C CA . ARG A 1 229 ? 15.677 5.369 -19.327 1.00 89.12 229 ARG A CA 1
ATOM 1803 C C . ARG A 1 229 ? 15.103 4.051 -19.852 1.00 89.12 229 ARG A C 1
ATOM 1805 O O . ARG A 1 229 ? 14.215 4.047 -20.694 1.00 89.12 229 ARG A O 1
ATOM 1812 N N . LYS A 1 230 ? 15.629 2.935 -19.354 1.00 90.31 230 LYS A N 1
ATOM 1813 C CA . LYS A 1 230 ? 15.085 1.585 -19.588 1.00 90.31 230 LYS A CA 1
ATOM 1814 C C . LYS A 1 230 ? 14.595 0.913 -18.307 1.00 90.31 230 LYS A C 1
ATOM 1816 O O . LYS A 1 230 ? 14.073 -0.193 -18.354 1.00 90.31 230 LYS A O 1
ATOM 1821 N N . ILE A 1 231 ? 14.758 1.587 -17.171 1.00 90.44 231 ILE A N 1
ATOM 1822 C CA . ILE A 1 231 ? 14.259 1.151 -15.870 1.00 90.44 231 ILE A CA 1
ATOM 1823 C C . ILE A 1 231 ? 13.513 2.328 -15.239 1.00 90.44 231 ILE A C 1
ATOM 1825 O O . ILE A 1 231 ? 14.045 3.445 -15.214 1.00 90.44 231 ILE A O 1
ATOM 1829 N N . ALA A 1 232 ? 12.298 2.079 -14.758 1.00 91.38 232 ALA A N 1
ATOM 1830 C CA . ALA A 1 232 ? 11.449 3.058 -14.083 1.00 91.38 232 ALA A CA 1
ATOM 1831 C C . ALA A 1 232 ? 10.950 2.501 -12.742 1.00 91.38 232 ALA A C 1
ATOM 1833 O O . ALA A 1 232 ? 10.685 1.304 -12.645 1.00 91.38 232 ALA A O 1
ATOM 1834 N N . LEU A 1 233 ? 10.828 3.360 -11.727 1.00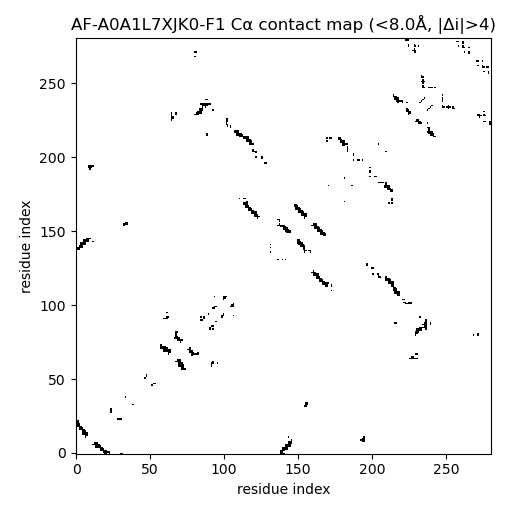 90.88 233 LEU A N 1
ATOM 1835 C CA . LEU A 1 233 ? 10.165 3.045 -10.455 1.00 90.88 233 LEU A CA 1
ATOM 1836 C C . LEU A 1 233 ? 8.666 3.341 -10.555 1.00 90.88 233 LEU A C 1
ATOM 1838 O O . LEU A 1 233 ? 8.290 4.328 -11.185 1.00 90.88 233 LEU A O 1
ATOM 1842 N N . LEU A 1 234 ? 7.834 2.489 -9.953 1.00 92.94 234 LEU A N 1
ATOM 1843 C CA . LEU A 1 234 ? 6.377 2.638 -9.922 1.00 92.94 234 LEU A CA 1
ATOM 1844 C C . LEU A 1 234 ? 5.832 2.401 -8.510 1.00 92.94 234 LEU A C 1
ATOM 1846 O O . LEU A 1 234 ? 6.420 1.668 -7.704 1.00 92.94 234 LEU A O 1
ATOM 1850 N N . GLY A 1 235 ? 4.656 2.958 -8.235 1.00 93.06 235 GLY A N 1
ATOM 1851 C CA . GLY A 1 235 ? 3.956 2.786 -6.972 1.00 93.06 235 GLY A CA 1
ATOM 1852 C C . GLY A 1 235 ? 4.776 3.292 -5.788 1.00 93.06 235 GLY A C 1
ATOM 1853 O O . GLY A 1 235 ? 5.511 4.276 -5.861 1.00 93.06 235 GLY A O 1
ATOM 1854 N N . ASP A 1 236 ? 4.711 2.550 -4.687 1.00 88.88 236 ASP A N 1
ATOM 1855 C CA . ASP A 1 236 ? 5.443 2.873 -3.463 1.00 88.88 236 ASP A CA 1
ATOM 1856 C C . ASP A 1 236 ? 6.975 2.944 -3.657 1.00 88.88 236 ASP A C 1
ATOM 1858 O O . ASP A 1 236 ? 7.655 3.567 -2.845 1.00 88.88 236 ASP A O 1
ATOM 1862 N N . ALA A 1 237 ? 7.543 2.357 -4.719 1.00 86.56 237 ALA A N 1
ATOM 1863 C CA . ALA A 1 237 ? 8.972 2.501 -5.006 1.00 86.56 237 ALA A CA 1
ATOM 1864 C C . ALA A 1 237 ? 9.343 3.926 -5.464 1.00 86.56 237 ALA A C 1
ATOM 1866 O O . ALA A 1 237 ? 10.481 4.348 -5.265 1.00 86.56 237 ALA A O 1
ATOM 1867 N N . SER A 1 238 ? 8.397 4.667 -6.054 1.00 87.12 238 SER A N 1
ATOM 1868 C CA . SER A 1 238 ? 8.580 6.041 -6.541 1.00 87.12 238 SER A CA 1
ATOM 1869 C C . SER A 1 238 ? 7.928 7.108 -5.667 1.00 87.12 238 SER A C 1
ATOM 1871 O O . SER A 1 238 ? 8.460 8.209 -5.548 1.00 87.12 238 SER A O 1
ATOM 1873 N N . HIS A 1 239 ? 6.762 6.819 -5.091 1.00 88.75 239 HIS A N 1
ATOM 1874 C CA . HIS A 1 239 ? 5.925 7.828 -4.437 1.00 88.75 239 HIS A CA 1
ATOM 1875 C C . HIS A 1 239 ? 5.195 7.288 -3.205 1.00 88.75 239 HIS A C 1
ATOM 1877 O O . HIS A 1 239 ? 4.065 7.678 -2.932 1.00 88.75 239 HIS A O 1
ATOM 1883 N N . ALA A 1 240 ? 5.845 6.418 -2.418 1.00 86.31 240 ALA A N 1
ATOM 1884 C CA . ALA A 1 240 ? 5.295 5.987 -1.132 1.00 86.31 240 ALA A CA 1
ATOM 1885 C C . ALA A 1 240 ? 4.822 7.182 -0.297 1.00 86.31 240 ALA A C 1
ATOM 1887 O O . ALA A 1 240 ? 5.538 8.168 -0.119 1.00 86.31 240 ALA A O 1
ATOM 1888 N N . MET A 1 241 ? 3.620 7.056 0.254 1.00 86.62 241 MET A N 1
ATOM 1889 C CA . MET A 1 241 ? 2.962 8.106 1.020 1.00 86.62 241 MET A CA 1
ATOM 1890 C C . MET A 1 241 ? 2.356 7.551 2.299 1.00 86.62 241 MET A C 1
ATOM 1892 O O . MET A 1 241 ? 2.114 6.348 2.442 1.00 86.62 241 MET A O 1
ATOM 1896 N N . LEU A 1 242 ? 2.000 8.461 3.201 1.00 86.62 242 LEU A N 1
ATOM 1897 C CA . LEU A 1 242 ? 1.226 8.099 4.375 1.00 86.62 242 LEU A CA 1
ATOM 1898 C C . LEU A 1 242 ? -0.148 7.526 3.968 1.00 86.62 242 LEU A C 1
ATOM 1900 O O . LEU A 1 242 ? -0.864 8.123 3.159 1.00 86.62 242 LEU A O 1
ATOM 1904 N N . PRO A 1 243 ? -0.584 6.405 4.571 1.00 82.81 243 PRO A N 1
ATOM 1905 C CA . PRO A 1 243 ? -1.836 5.738 4.210 1.00 82.81 243 PRO A CA 1
ATOM 1906 C C . PRO A 1 243 ? -3.083 6.580 4.512 1.00 82.81 243 PRO A C 1
ATOM 1908 O O . PRO A 1 243 ? -4.162 6.262 4.016 1.00 82.81 243 PRO A O 1
ATOM 1911 N N . SER A 1 244 ? -2.950 7.664 5.284 1.00 78.44 244 SER A N 1
ATOM 1912 C CA . SER A 1 244 ? -4.011 8.648 5.522 1.00 78.44 244 SER A CA 1
ATOM 1913 C C . SER A 1 244 ? -4.533 9.290 4.235 1.00 78.44 244 SER A C 1
ATOM 1915 O O . SER A 1 244 ? -5.692 9.697 4.204 1.00 78.44 244 SER A O 1
ATOM 1917 N N . ALA A 1 245 ? -3.728 9.335 3.167 1.00 80.62 245 ALA A N 1
ATOM 1918 C CA . ALA A 1 245 ? -4.171 9.803 1.857 1.00 80.62 245 ALA A CA 1
ATOM 1919 C C . ALA A 1 245 ? -5.175 8.847 1.190 1.00 80.62 245 ALA A C 1
ATOM 1921 O O . ALA A 1 245 ? -5.938 9.275 0.332 1.00 80.62 245 ALA A O 1
ATOM 1922 N N . ALA A 1 246 ? -5.178 7.559 1.563 1.00 85.38 246 ALA A N 1
ATOM 1923 C CA . ALA A 1 246 ? -5.992 6.506 0.949 1.00 85.38 246 ALA A CA 1
ATOM 1924 C C . ALA A 1 246 ? -5.861 6.403 -0.590 1.00 85.38 246 ALA A C 1
ATOM 1926 O O . ALA A 1 246 ? -6.769 5.895 -1.244 1.00 85.38 246 ALA A O 1
ATOM 1927 N N . GLN A 1 247 ? -4.731 6.854 -1.156 1.00 89.56 247 GLN A N 1
ATOM 1928 C CA . GLN A 1 247 ? -4.495 6.904 -2.607 1.00 89.56 247 GLN A CA 1
ATOM 1929 C C . GLN A 1 247 ? -3.300 6.081 -3.100 1.00 89.56 247 GLN A C 1
ATOM 1931 O O . GLN A 1 247 ? -3.158 5.919 -4.304 1.00 89.56 247 GLN A O 1
ATOM 1936 N N . GLY A 1 248 ? -2.471 5.506 -2.220 1.00 91.69 248 GLY A N 1
ATOM 1937 C CA . GLY A 1 248 ? -1.248 4.809 -2.652 1.00 91.69 248 GLY A CA 1
ATOM 1938 C C . GLY A 1 248 ? -1.495 3.694 -3.671 1.00 91.69 248 GLY A C 1
ATOM 1939 O O . GLY A 1 248 ? -0.885 3.666 -4.735 1.00 91.69 248 GLY A O 1
ATOM 1940 N N . ALA A 1 249 ? -2.468 2.822 -3.396 1.00 92.00 249 ALA A N 1
ATOM 1941 C CA . ALA A 1 249 ? -2.842 1.765 -4.334 1.00 92.00 249 ALA A CA 1
ATOM 1942 C C . ALA A 1 249 ? -3.468 2.311 -5.630 1.00 92.00 249 ALA A C 1
ATOM 1944 O O . ALA A 1 249 ? -3.192 1.771 -6.696 1.00 92.00 249 ALA A O 1
ATOM 1945 N N . SER A 1 250 ? -4.284 3.368 -5.547 1.00 93.38 250 SER A N 1
ATOM 1946 C CA . SER A 1 250 ? -4.889 4.005 -6.724 1.00 93.38 250 SER A CA 1
ATOM 1947 C C . SER A 1 250 ? -3.819 4.587 -7.642 1.00 93.38 250 SER A C 1
ATOM 1949 O O . SER A 1 250 ? -3.824 4.280 -8.826 1.00 93.38 250 SER A O 1
ATOM 1951 N N . MET A 1 251 ? -2.854 5.333 -7.094 1.00 95.00 251 MET A N 1
ATOM 1952 C CA . MET A 1 251 ? -1.766 5.916 -7.883 1.00 95.00 251 MET A CA 1
ATOM 1953 C C . MET A 1 251 ? -0.855 4.841 -8.476 1.00 95.00 251 MET A C 1
ATOM 1955 O O . MET A 1 251 ? -0.474 4.945 -9.631 1.00 95.00 251 MET A O 1
ATOM 1959 N N . GLY A 1 252 ? -0.584 3.746 -7.757 1.00 95.19 252 GLY A N 1
ATOM 1960 C CA . GLY A 1 252 ? 0.120 2.604 -8.352 1.00 95.19 252 GLY A CA 1
ATOM 1961 C C . GLY A 1 252 ? -0.636 1.963 -9.529 1.00 95.19 252 GLY A C 1
ATOM 1962 O O . GLY A 1 252 ? -0.019 1.532 -10.498 1.00 95.19 252 GLY A O 1
ATOM 1963 N N . ILE A 1 253 ? -1.973 1.915 -9.480 1.00 95.75 253 ILE A N 1
ATOM 1964 C CA . ILE A 1 253 ? -2.801 1.441 -10.604 1.00 95.75 253 ILE A CA 1
ATOM 1965 C C . ILE A 1 253 ? -2.778 2.450 -11.762 1.00 95.75 253 ILE A C 1
ATOM 1967 O O . ILE A 1 253 ? -2.683 2.041 -12.920 1.00 95.75 253 ILE A O 1
ATOM 1971 N N . GLU A 1 254 ? -2.837 3.749 -11.465 1.00 96.06 254 GLU A N 1
ATOM 1972 C CA . GLU A 1 254 ? -2.716 4.822 -12.457 1.00 96.06 254 GLU A CA 1
ATOM 1973 C C . GLU A 1 254 ? -1.353 4.782 -13.159 1.00 96.06 254 GLU A C 1
ATOM 1975 O O . GLU A 1 254 ? -1.322 4.843 -14.387 1.00 96.06 254 GLU A O 1
ATOM 1980 N N . ASP A 1 255 ? -0.256 4.562 -12.422 1.00 97.06 255 ASP A N 1
ATOM 1981 C CA . ASP A 1 255 ? 1.081 4.358 -12.990 1.00 97.06 255 ASP A CA 1
ATOM 1982 C C . ASP A 1 255 ? 1.066 3.221 -14.010 1.00 97.06 255 ASP A C 1
ATOM 1984 O O . ASP A 1 255 ? 1.511 3.400 -15.143 1.00 97.06 255 ASP A O 1
ATOM 1988 N N . CYS A 1 256 ? 0.531 2.054 -13.620 1.00 96.38 256 CYS A N 1
ATOM 1989 C CA . CYS A 1 256 ? 0.439 0.879 -14.484 1.00 96.38 256 CYS A CA 1
ATOM 1990 C C . CYS A 1 256 ? -0.394 1.154 -15.741 1.00 96.38 256 CYS A C 1
ATOM 1992 O O . CYS A 1 256 ? -0.018 0.717 -16.827 1.00 96.38 256 CYS A O 1
ATOM 1994 N N . SER A 1 257 ? -1.505 1.882 -15.611 1.00 96.62 257 SER A N 1
ATOM 1995 C CA . SER A 1 257 ? -2.341 2.252 -16.753 1.00 96.62 257 SER A CA 1
ATOM 1996 C C . SER A 1 257 ? -1.610 3.214 -17.688 1.00 96.62 257 SER A C 1
ATOM 1998 O O . SER A 1 257 ? -1.566 2.982 -18.894 1.00 96.62 257 SER A O 1
ATOM 2000 N N . ALA A 1 258 ? -1.015 4.278 -17.149 1.00 97.12 258 ALA A N 1
ATOM 2001 C CA . ALA A 1 258 ? -0.334 5.296 -17.936 1.00 97.12 258 ALA A CA 1
ATOM 2002 C C . ALA A 1 258 ? 0.882 4.718 -18.670 1.00 97.12 258 ALA A C 1
ATOM 2004 O O . ALA A 1 258 ? 1.046 4.948 -19.870 1.00 97.12 258 ALA A O 1
ATOM 2005 N N . ILE A 1 259 ? 1.715 3.924 -17.988 1.00 96.88 259 ILE A N 1
ATOM 2006 C CA . ILE A 1 259 ? 2.895 3.337 -18.623 1.00 96.88 259 ILE A CA 1
ATOM 2007 C C . ILE A 1 259 ? 2.528 2.311 -19.698 1.00 96.88 259 ILE A C 1
ATOM 2009 O O . ILE A 1 259 ? 3.185 2.272 -20.737 1.00 96.88 259 ILE A O 1
ATOM 2013 N N . ALA A 1 260 ? 1.481 1.507 -19.484 1.00 96.56 260 ALA A N 1
ATOM 2014 C CA . ALA A 1 260 ? 1.022 0.534 -20.470 1.00 96.56 260 ALA A CA 1
ATOM 2015 C C . ALA A 1 260 ? 0.541 1.229 -21.752 1.00 96.56 260 ALA A C 1
ATOM 2017 O O . ALA A 1 260 ? 0.969 0.857 -22.844 1.00 96.56 260 ALA A O 1
ATOM 2018 N N . GLU A 1 261 ? -0.268 2.284 -21.619 1.00 97.25 261 GLU A N 1
ATOM 2019 C CA . GLU A 1 261 ? -0.747 3.092 -22.747 1.00 97.25 261 GLU A CA 1
ATOM 2020 C C . GLU A 1 261 ? 0.395 3.768 -23.512 1.00 97.25 261 GLU A C 1
ATOM 2022 O O . GLU A 1 261 ? 0.384 3.833 -24.742 1.00 97.25 261 GLU A O 1
ATOM 2027 N N . LEU A 1 262 ? 1.410 4.268 -22.805 1.00 96.62 262 LEU A N 1
ATOM 2028 C CA . LEU A 1 262 ? 2.559 4.902 -23.445 1.00 96.62 262 LEU A CA 1
ATOM 2029 C C . LEU A 1 262 ? 3.468 3.880 -24.143 1.00 96.62 262 LEU A C 1
ATOM 2031 O O . LEU A 1 262 ? 3.930 4.144 -25.252 1.00 96.62 262 LEU A O 1
ATOM 2035 N N . LEU A 1 263 ? 3.704 2.712 -23.537 1.00 96.25 263 LEU A N 1
ATOM 2036 C CA . LEU A 1 263 ? 4.478 1.628 -24.154 1.00 96.25 263 LEU A CA 1
ATOM 2037 C C . LEU A 1 263 ? 3.769 1.046 -25.380 1.00 96.25 263 LEU A C 1
ATOM 2039 O O . LEU A 1 263 ? 4.438 0.743 -26.363 1.00 96.25 263 LEU A O 1
ATOM 2043 N N . ALA A 1 264 ? 2.438 0.957 -25.367 1.00 96.38 264 ALA A N 1
ATOM 2044 C CA . ALA A 1 264 ? 1.652 0.494 -26.511 1.00 96.38 264 ALA A CA 1
ATOM 2045 C C . ALA A 1 264 ? 1.772 1.405 -27.748 1.00 96.38 264 ALA A C 1
ATOM 2047 O O . ALA A 1 264 ? 1.487 0.970 -28.861 1.00 96.38 264 ALA A O 1
ATOM 2048 N N . ARG A 1 265 ? 2.208 2.660 -27.570 1.00 95.56 265 ARG A N 1
ATOM 2049 C CA . ARG A 1 265 ? 2.466 3.614 -28.663 1.00 95.56 265 ARG A CA 1
ATOM 2050 C C . ARG A 1 265 ? 3.872 3.505 -29.251 1.00 95.56 265 ARG A C 1
ATOM 2052 O O . ARG A 1 265 ? 4.155 4.187 -30.231 1.00 95.56 265 ARG A O 1
ATOM 2059 N N . ALA A 1 266 ? 4.760 2.710 -28.654 1.00 95.56 266 ALA A N 1
ATOM 2060 C CA . ALA A 1 266 ? 6.072 2.454 -29.232 1.00 95.56 266 ALA A CA 1
ATOM 2061 C C . ALA A 1 266 ? 5.942 1.487 -30.418 1.00 95.56 266 ALA A C 1
ATOM 2063 O O . ALA A 1 266 ? 5.494 0.355 -30.264 1.00 95.56 266 ALA A O 1
ATOM 2064 N N . GLU A 1 267 ? 6.391 1.917 -31.592 1.00 95.44 267 GLU A N 1
ATOM 2065 C CA . GLU A 1 267 ? 6.508 1.080 -32.791 1.00 95.44 267 GLU A CA 1
ATOM 2066 C C . GLU A 1 267 ? 7.795 0.242 -32.761 1.00 95.44 267 GLU A C 1
ATOM 2068 O O . GLU A 1 267 ? 7.856 -0.866 -33.299 1.00 95.44 267 GLU A O 1
ATOM 2073 N N . HIS A 1 268 ? 8.833 0.760 -32.096 1.00 95.38 268 HIS A N 1
ATOM 2074 C CA . HIS A 1 268 ? 10.155 0.147 -32.038 1.00 95.38 268 HIS A CA 1
ATOM 2075 C C . HIS A 1 268 ? 10.769 0.209 -30.632 1.00 95.38 268 HIS A C 1
ATOM 2077 O O . HIS A 1 268 ? 10.538 1.132 -29.851 1.00 95.38 268 HIS A O 1
ATOM 2083 N N . ARG A 1 269 ? 11.598 -0.790 -30.298 1.00 92.75 269 ARG A N 1
ATOM 2084 C CA . ARG A 1 269 ? 12.223 -0.934 -28.965 1.00 92.75 269 ARG A CA 1
ATOM 2085 C C . ARG A 1 269 ? 13.179 0.210 -28.613 1.00 92.75 269 ARG A C 1
ATOM 2087 O O . ARG A 1 269 ? 13.384 0.509 -27.440 1.00 92.75 269 ARG A O 1
ATOM 2094 N N . ASP A 1 270 ? 13.772 0.859 -29.606 1.00 93.44 270 ASP A N 1
ATOM 2095 C CA . ASP A 1 270 ? 14.641 2.026 -29.429 1.00 93.44 270 ASP A CA 1
ATOM 2096 C C . ASP A 1 270 ? 13.872 3.290 -29.003 1.00 93.44 270 ASP A C 1
ATOM 2098 O O . ASP A 1 270 ? 14.488 4.231 -28.503 1.00 93.44 270 ASP A O 1
ATOM 2102 N N . GLN A 1 271 ? 12.537 3.289 -29.100 1.00 95.88 271 GLN A N 1
ATOM 2103 C CA . GLN A 1 271 ? 11.667 4.374 -28.635 1.00 95.88 271 GLN A CA 1
ATOM 2104 C C . GLN A 1 271 ? 11.332 4.288 -27.136 1.00 95.88 271 GLN A C 1
ATOM 2106 O O . GLN A 1 271 ? 10.856 5.270 -26.560 1.00 95.88 271 GLN A O 1
ATOM 2111 N N . ILE A 1 272 ? 11.621 3.161 -26.470 1.00 94.75 272 ILE A N 1
ATOM 2112 C CA . ILE A 1 272 ? 11.353 2.955 -25.033 1.00 94.75 272 ILE A CA 1
ATOM 2113 C C . ILE A 1 272 ? 11.917 4.095 -24.157 1.00 94.75 272 ILE A C 1
ATOM 2115 O O . ILE A 1 272 ? 11.176 4.612 -23.318 1.00 94.75 272 ILE A O 1
ATOM 2119 N N . PRO A 1 273 ? 13.163 4.579 -24.349 1.00 94.12 273 PRO A N 1
ATOM 2120 C CA . PRO A 1 273 ? 13.688 5.719 -23.593 1.00 94.12 273 PRO A CA 1
ATOM 2121 C C . PRO A 1 273 ? 12.880 7.015 -23.731 1.00 94.12 273 PRO A C 1
ATOM 2123 O O . PRO A 1 273 ? 12.813 7.802 -22.780 1.00 94.12 273 PRO A O 1
ATOM 2126 N N . GLN A 1 274 ? 12.287 7.259 -24.902 1.00 95.00 274 GLN A N 1
ATOM 2127 C CA . GLN A 1 274 ? 11.425 8.414 -25.159 1.00 95.00 274 GLN A CA 1
ATOM 2128 C C . GLN A 1 274 ? 10.074 8.242 -24.460 1.00 95.00 274 GLN A C 1
ATOM 2130 O O . GLN A 1 274 ? 9.603 9.172 -23.808 1.00 95.00 274 GLN A O 1
ATOM 2135 N N . VAL A 1 275 ? 9.500 7.041 -24.539 1.00 95.44 275 VAL A N 1
ATOM 2136 C CA . VAL A 1 275 ? 8.256 6.672 -23.854 1.00 95.44 275 VAL A CA 1
ATOM 2137 C C . VAL A 1 275 ? 8.389 6.824 -22.341 1.00 95.44 275 VAL A C 1
ATOM 2139 O O . VAL A 1 275 ? 7.577 7.507 -21.723 1.00 95.44 275 VAL A O 1
ATOM 2142 N N . LEU A 1 276 ? 9.452 6.283 -21.738 1.00 94.31 276 LEU A N 1
ATOM 2143 C CA . LEU A 1 276 ? 9.683 6.424 -20.299 1.00 94.31 276 LEU A CA 1
ATOM 2144 C C . LEU A 1 276 ? 9.915 7.879 -19.890 1.00 94.31 276 LEU A C 1
ATOM 2146 O O . LEU A 1 276 ? 9.489 8.293 -18.815 1.00 94.31 276 LEU A O 1
ATOM 2150 N N . LYS A 1 277 ? 10.543 8.686 -20.755 1.00 93.88 277 LYS A N 1
ATOM 2151 C CA . LYS A 1 277 ? 10.658 10.129 -20.519 1.00 93.88 277 LYS A CA 1
ATOM 2152 C C . LYS A 1 277 ? 9.284 10.803 -20.463 1.00 93.88 277 LYS A C 1
ATOM 2154 O O . LYS A 1 277 ? 9.103 11.641 -19.590 1.00 93.88 277 LYS A O 1
ATOM 2159 N N . ALA A 1 278 ? 8.366 10.448 -21.362 1.00 93.88 278 ALA A N 1
ATOM 2160 C CA . ALA A 1 278 ? 7.001 10.973 -21.372 1.00 93.88 278 ALA A CA 1
ATOM 2161 C C . ALA A 1 278 ? 6.177 10.475 -20.177 1.00 93.88 278 ALA A C 1
ATOM 2163 O O . ALA A 1 278 ? 5.389 11.231 -19.636 1.00 93.88 278 ALA A O 1
ATOM 2164 N N . PHE A 1 279 ? 6.399 9.242 -19.716 1.00 93.38 279 PHE A N 1
ATOM 2165 C CA . PHE A 1 279 ? 5.751 8.737 -18.503 1.00 93.38 279 PHE A CA 1
ATOM 2166 C C . PHE A 1 279 ? 6.070 9.605 -17.282 1.00 93.38 279 PHE A C 1
ATOM 2168 O O . PHE A 1 279 ? 5.193 9.854 -16.472 1.00 93.38 279 PHE A O 1
ATOM 2175 N N . ARG A 1 280 ? 7.307 10.114 -17.172 1.00 88.31 280 ARG A N 1
ATOM 2176 C CA . ARG A 1 280 ? 7.727 11.005 -16.078 1.00 88.31 280 ARG A CA 1
ATOM 2177 C C . ARG A 1 280 ? 7.061 12.378 -16.060 1.00 88.31 280 ARG A C 1
ATOM 2179 O O . ARG A 1 280 ? 7.003 12.968 -14.984 1.00 88.31 280 ARG A O 1
ATOM 2186 N N . THR A 1 281 ? 6.714 12.922 -17.219 1.00 81.62 281 THR A N 1
ATOM 2187 C CA . THR A 1 281 ? 6.232 14.305 -17.346 1.00 81.62 281 THR A CA 1
ATOM 2188 C C . THR A 1 281 ? 4.754 14.405 -17.050 1.00 81.62 281 THR A C 1
ATOM 2190 O O . THR A 1 281 ? 4.387 15.356 -16.331 1.00 81.62 281 THR A O 1
#

Mean predicted aligned error: 7.71 Å